Protein AF-A0A6P3Z336-F1 (afdb_monomer_lite)

pLDDT: mean 74.66, std 13.46, range [31.94, 91.56]

Sequence (211 aa):
MNLQLQATMPSSEKHPSRVPMWQGVKVSYTIIAACLFPIAIGGYWAYGHMIPSGGMLQAFFRFQAGNVSSFVIGMTCLFVVVNALSSFQIYAMPMFDHIESKYTSRFKKPLPWWLRAVTRAVFGFSCFFFGIAIPFLGSIAGLVGGIALPVPMAYPCFMWLKIKKPKTYSPMWWLNWFLGLLGMGLSAILIAAGIYVIIDTGIEVSFFKPH

Structure (mmCIF, N/CA/C/O backbone):
data_AF-A0A6P3Z336-F1
#
_entry.id   AF-A0A6P3Z336-F1
#
loop_
_atom_site.group_PDB
_atom_site.id
_atom_site.type_symbol
_atom_site.label_atom_id
_atom_site.label_alt_id
_atom_site.label_comp_id
_atom_site.label_asym_id
_atom_site.label_entity_id
_atom_site.label_seq_id
_atom_site.pdbx_PDB_ins_code
_atom_site.Cartn_x
_atom_site.Cartn_y
_atom_site.Cartn_z
_atom_site.occupancy
_atom_site.B_iso_or_equiv
_atom_site.auth_seq_id
_atom_site.auth_comp_id
_atom_site.auth_asym_id
_atom_site.auth_atom_id
_atom_site.pdbx_PDB_model_num
ATOM 1 N N . MET A 1 1 ? -6.316 -7.826 6.714 1.00 41.97 1 MET A N 1
ATOM 2 C CA . MET A 1 1 ? -5.184 -8.218 7.583 1.00 41.97 1 MET A CA 1
ATOM 3 C C . MET A 1 1 ? -5.367 -7.874 9.074 1.00 41.97 1 MET A C 1
ATOM 5 O O . MET A 1 1 ? -4.653 -8.440 9.883 1.00 41.97 1 MET A O 1
ATOM 9 N N . ASN A 1 2 ? -6.332 -7.032 9.487 1.00 47.06 2 ASN A N 1
ATOM 10 C CA . ASN A 1 2 ? -6.452 -6.620 10.902 1.00 47.06 2 ASN A CA 1
ATOM 11 C C . ASN A 1 2 ? -7.250 -7.560 11.832 1.00 47.06 2 ASN A C 1
ATOM 13 O O . ASN A 1 2 ? -6.928 -7.635 13.011 1.00 47.06 2 ASN A O 1
ATOM 17 N N . LEU A 1 3 ? -8.252 -8.301 11.344 1.00 49.34 3 LEU A N 1
ATOM 18 C CA . LEU A 1 3 ? -9.150 -9.055 12.239 1.00 49.34 3 LEU A CA 1
ATOM 19 C C . LEU A 1 3 ? -8.485 -10.262 12.925 1.00 49.34 3 LEU A C 1
ATOM 21 O O . LEU A 1 3 ? -8.773 -10.534 14.083 1.00 49.34 3 LEU A O 1
ATOM 25 N N . GLN A 1 4 ? -7.565 -10.954 12.248 1.00 38.31 4 GLN A N 1
ATOM 26 C CA . GLN A 1 4 ? -6.883 -12.125 12.821 1.00 38.31 4 GLN A CA 1
ATOM 27 C C . GLN A 1 4 ? -5.740 -11.749 13.775 1.00 38.31 4 GLN A C 1
ATOM 29 O O . GLN A 1 4 ? -5.557 -12.415 14.786 1.00 38.31 4 GLN A O 1
ATOM 34 N N . LEU A 1 5 ? -5.025 -10.649 13.511 1.00 51.47 5 LEU A N 1
ATOM 35 C CA . LEU A 1 5 ? -4.008 -10.096 14.420 1.00 51.47 5 LEU A CA 1
ATOM 36 C C . LEU A 1 5 ? -4.628 -9.461 15.677 1.00 51.47 5 LEU A C 1
ATOM 38 O O . LEU A 1 5 ? -4.026 -9.489 16.746 1.00 51.47 5 LEU A O 1
ATOM 42 N N . GLN A 1 6 ? -5.844 -8.912 15.574 1.00 47.72 6 GLN A N 1
ATOM 43 C CA . GLN A 1 6 ? -6.597 -8.440 16.741 1.00 47.72 6 GLN A CA 1
ATOM 44 C C . GLN A 1 6 ? -7.146 -9.588 17.602 1.00 47.72 6 GLN A C 1
ATOM 46 O O . GLN A 1 6 ? -7.305 -9.396 18.803 1.00 47.72 6 GLN A O 1
ATOM 51 N N . ALA A 1 7 ? -7.396 -10.767 17.021 1.00 48.69 7 ALA A N 1
ATOM 52 C CA . ALA A 1 7 ? -7.926 -11.932 17.734 1.00 48.69 7 ALA A CA 1
ATOM 53 C C . ALA A 1 7 ? -6.875 -12.686 18.574 1.00 48.69 7 ALA A C 1
ATOM 55 O O . ALA A 1 7 ? -7.237 -13.346 19.543 1.00 48.69 7 ALA A O 1
ATOM 56 N N . THR A 1 8 ? -5.587 -12.592 18.229 1.00 49.00 8 THR A N 1
ATOM 57 C CA . THR A 1 8 ? -4.477 -13.220 18.973 1.00 49.00 8 THR A CA 1
ATOM 58 C C . THR A 1 8 ? -3.823 -12.309 20.012 1.00 49.00 8 THR A C 1
ATOM 60 O O . THR A 1 8 ? -3.010 -12.783 20.805 1.00 49.00 8 THR A O 1
ATOM 63 N N . MET A 1 9 ? -4.176 -11.020 20.066 1.00 47.53 9 MET A N 1
ATOM 64 C CA . MET A 1 9 ? -3.781 -10.168 21.190 1.00 47.53 9 MET A CA 1
ATOM 65 C C . MET A 1 9 ? -4.563 -10.586 22.445 1.00 47.53 9 MET A C 1
ATOM 67 O O . MET A 1 9 ? -5.786 -10.717 22.362 1.00 47.53 9 MET A O 1
ATOM 71 N N . PRO A 1 10 ? -3.907 -10.772 23.610 1.00 40.84 10 PRO A N 1
ATOM 72 C CA . PRO A 1 10 ? -4.589 -11.135 24.847 1.00 40.84 10 PRO A CA 1
ATOM 73 C C . PRO A 1 10 ? -5.510 -9.982 25.256 1.00 40.84 10 PRO A C 1
ATOM 75 O O . PRO A 1 10 ? -5.083 -9.002 25.863 1.00 40.84 10 PRO A O 1
ATOM 78 N N . SER A 1 11 ? -6.780 -10.070 24.869 1.00 41.44 11 SER A N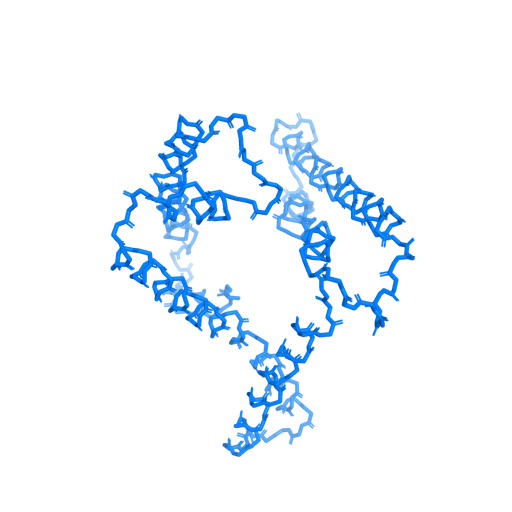 1
ATOM 79 C CA . SER A 1 11 ? -7.800 -9.097 25.236 1.00 41.44 11 SER A CA 1
ATOM 80 C C . SER A 1 11 ? -8.578 -9.654 26.418 1.00 41.44 11 SER A C 1
ATOM 82 O O . SER A 1 11 ? -9.376 -10.572 26.270 1.00 41.44 11 SER A O 1
ATOM 84 N N . SER A 1 12 ? -8.340 -9.095 27.601 1.00 48.66 12 SER A N 1
ATOM 85 C CA . SER A 1 12 ? -9.180 -9.304 28.782 1.00 48.66 12 SER A CA 1
ATOM 86 C C . SER A 1 12 ? -9.956 -8.016 29.052 1.00 48.66 12 SER A C 1
ATOM 88 O O . SER A 1 12 ? -9.391 -6.931 28.916 1.00 48.66 12 SER A O 1
ATOM 90 N N . GLU A 1 13 ? -11.227 -8.110 29.459 1.00 52.75 13 GLU A N 1
ATOM 91 C CA . GLU A 1 13 ? -12.085 -6.949 29.773 1.00 52.75 13 GLU A CA 1
ATOM 92 C C . GLU A 1 13 ? -11.448 -5.966 30.775 1.00 52.75 13 GLU A C 1
ATOM 94 O O . GLU A 1 13 ? -11.759 -4.777 30.763 1.00 52.75 13 GLU A O 1
ATOM 99 N N . LYS A 1 14 ? -10.510 -6.435 31.612 1.00 47.97 14 LYS A N 1
ATOM 100 C CA . LYS A 1 14 ? -9.792 -5.613 32.596 1.00 47.97 14 LYS A CA 1
ATOM 101 C C . LYS A 1 14 ? -8.655 -4.762 32.020 1.00 47.97 14 LYS A C 1
ATOM 103 O O . LYS A 1 14 ? -8.243 -3.816 32.691 1.00 47.97 14 LYS A O 1
ATOM 108 N N . HIS A 1 15 ? -8.091 -5.081 30.852 1.00 57.03 15 HIS A N 1
ATOM 109 C CA . HIS A 1 15 ? -6.921 -4.385 30.290 1.00 57.03 15 HIS A CA 1
ATOM 110 C C . HIS A 1 15 ? -7.211 -3.979 28.839 1.00 57.03 15 HIS A C 1
ATOM 112 O O . HIS A 1 15 ? -7.163 -4.825 27.945 1.00 57.03 15 HIS A O 1
ATOM 118 N N . PRO A 1 16 ? -7.525 -2.698 28.564 1.00 56.38 16 PRO A N 1
ATOM 119 C CA . PRO A 1 16 ? -7.894 -2.282 27.220 1.00 56.38 16 PRO A CA 1
ATOM 120 C C . PRO A 1 16 ? -6.708 -2.463 26.261 1.00 56.38 16 PRO A C 1
ATOM 122 O O . PRO A 1 16 ? -5.656 -1.841 26.419 1.00 56.38 16 PRO A O 1
ATOM 125 N N . SER A 1 17 ? -6.915 -3.244 25.198 1.00 57.28 17 SER A N 1
ATOM 126 C CA . SER A 1 17 ? -5.955 -3.543 24.117 1.00 57.28 17 SER A CA 1
ATOM 127 C C . SER A 1 17 ? -5.458 -2.311 23.341 1.00 57.28 17 SER A C 1
ATOM 129 O O . SER A 1 17 ? -4.564 -2.399 22.499 1.00 57.28 17 SER A O 1
ATOM 131 N N . ARG A 1 18 ? -5.983 -1.123 23.659 1.00 62.16 18 ARG A N 1
ATOM 132 C CA . ARG A 1 18 ? -5.605 0.161 23.064 1.00 62.16 18 ARG A CA 1
ATOM 133 C C . ARG A 1 18 ? -4.139 0.531 23.306 1.00 62.16 18 ARG A C 1
ATOM 135 O O . ARG A 1 18 ? -3.528 1.119 22.421 1.00 62.16 18 ARG A O 1
ATOM 142 N N . VAL A 1 19 ? -3.581 0.216 24.477 1.00 68.12 19 VAL A N 1
ATOM 143 C CA . VAL A 1 19 ? -2.193 0.575 24.833 1.00 68.12 19 VAL A CA 1
ATOM 144 C C . VAL A 1 19 ? -1.158 -0.224 24.024 1.00 68.12 19 VAL A C 1
ATOM 146 O O . VAL A 1 19 ? -0.343 0.418 23.355 1.00 68.12 19 VAL A O 1
ATOM 149 N N . PRO A 1 20 ? -1.197 -1.574 23.989 1.00 69.25 20 PRO A N 1
ATOM 150 C CA . PRO A 1 20 ? -0.257 -2.352 23.178 1.00 69.25 20 PRO A CA 1
ATOM 151 C C . PRO A 1 20 ? -0.441 -2.102 21.676 1.00 69.25 20 PRO A C 1
ATOM 153 O O . PRO A 1 20 ? 0.540 -1.970 20.949 1.00 69.25 20 PRO A O 1
ATOM 156 N N . MET A 1 21 ? -1.682 -1.924 21.209 1.00 73.62 21 MET A N 1
ATOM 157 C CA . MET A 1 21 ? -1.958 -1.607 19.805 1.00 73.62 21 MET A CA 1
ATOM 158 C C . MET A 1 21 ? -1.381 -0.240 19.398 1.00 73.62 21 MET A C 1
ATOM 160 O O . MET A 1 21 ? -0.813 -0.107 18.318 1.00 73.62 21 MET A O 1
ATOM 164 N N . TRP A 1 22 ? -1.450 0.772 20.269 1.00 76.06 22 TRP A N 1
ATOM 165 C CA . TRP A 1 22 ? -0.861 2.092 20.014 1.00 76.06 22 TRP A CA 1
ATOM 166 C C . TRP A 1 22 ? 0.672 2.072 20.005 1.00 76.06 22 TRP A C 1
ATOM 168 O O . TRP A 1 22 ? 1.289 2.754 19.188 1.00 76.06 22 TRP A O 1
ATOM 178 N N . GLN A 1 23 ? 1.294 1.286 20.888 1.00 75.69 23 GLN A N 1
ATOM 179 C CA . GLN A 1 23 ? 2.747 1.102 20.890 1.00 75.69 23 GLN A CA 1
ATOM 180 C C . GLN A 1 23 ? 3.221 0.366 19.636 1.00 75.69 23 GLN A C 1
ATOM 182 O O . GLN A 1 23 ? 4.153 0.838 18.990 1.00 75.69 23 GLN A O 1
ATOM 187 N N . GLY A 1 24 ? 2.537 -0.713 19.242 1.00 79.69 24 GLY A N 1
ATOM 188 C CA . GLY A 1 24 ? 2.838 -1.431 18.003 1.00 79.69 24 GLY A CA 1
ATOM 189 C C . GLY A 1 24 ? 2.755 -0.515 16.782 1.00 79.69 24 GLY A C 1
ATOM 190 O O . GLY A 1 24 ? 3.706 -0.422 16.014 1.00 79.69 24 GLY A O 1
ATOM 191 N N . VAL A 1 25 ? 1.668 0.256 16.668 1.00 81.25 25 VAL A N 1
ATOM 192 C CA . VAL A 1 25 ? 1.480 1.232 15.585 1.00 81.25 25 VAL A CA 1
ATOM 193 C C . VAL A 1 25 ? 2.611 2.263 15.553 1.00 81.25 25 VAL A C 1
ATOM 195 O O . VAL A 1 25 ? 3.188 2.499 14.494 1.00 81.25 25 VAL A O 1
ATOM 198 N N . LYS A 1 26 ? 2.972 2.852 16.700 1.00 81.19 26 LYS A N 1
ATOM 199 C CA . LYS A 1 26 ? 4.078 3.818 16.780 1.00 81.19 26 LYS A CA 1
ATOM 200 C C . LYS A 1 26 ? 5.398 3.222 16.309 1.00 81.19 26 LYS A C 1
ATOM 202 O O . LYS A 1 26 ? 6.066 3.836 15.489 1.00 81.19 26 LYS A O 1
ATOM 207 N N . VAL A 1 27 ? 5.758 2.038 16.803 1.00 86.19 27 VAL A N 1
ATOM 208 C CA . VAL A 1 27 ? 7.014 1.371 16.436 1.00 86.19 27 VAL A CA 1
ATOM 209 C C . VAL A 1 27 ? 7.047 1.073 14.939 1.00 86.19 27 VAL A C 1
ATOM 211 O O . VAL A 1 27 ? 8.029 1.405 14.281 1.00 86.19 27 VAL A O 1
ATOM 214 N N . SER A 1 28 ? 5.962 0.534 14.377 1.00 84.31 28 SER A N 1
ATOM 215 C CA . SER A 1 28 ? 5.871 0.271 12.939 1.00 84.31 28 SER A CA 1
ATOM 216 C C . SER A 1 28 ? 6.044 1.544 12.109 1.00 84.31 28 SER A C 1
ATOM 218 O O . SER A 1 28 ? 6.850 1.550 11.183 1.00 84.31 28 SER A O 1
ATOM 220 N N . TYR A 1 29 ? 5.353 2.636 12.452 1.00 85.44 29 TYR A N 1
ATOM 221 C CA . TYR A 1 29 ? 5.496 3.901 11.723 1.00 85.44 29 TYR A CA 1
ATOM 222 C C . TYR A 1 29 ? 6.892 4.515 11.864 1.00 85.44 29 TYR A C 1
ATOM 224 O O . TYR A 1 29 ? 7.412 5.044 10.883 1.00 85.44 29 TYR A O 1
ATOM 232 N N . THR A 1 30 ? 7.530 4.409 13.033 1.00 87.75 30 THR A N 1
ATOM 233 C CA . THR A 1 30 ? 8.911 4.872 13.226 1.00 87.75 30 THR A CA 1
ATOM 234 C C . THR A 1 30 ? 9.891 4.086 12.360 1.00 87.75 30 THR A C 1
ATOM 236 O O . THR A 1 30 ? 10.749 4.693 11.729 1.00 87.75 30 THR A O 1
ATOM 239 N N . ILE A 1 31 ? 9.755 2.757 12.279 1.00 90.31 31 ILE A N 1
ATOM 240 C CA . ILE A 1 31 ? 10.608 1.918 11.421 1.00 90.31 31 ILE A CA 1
ATOM 241 C C . ILE A 1 31 ? 10.387 2.267 9.947 1.00 90.31 31 ILE A C 1
ATOM 243 O O . ILE A 1 31 ? 11.351 2.471 9.215 1.00 90.31 31 ILE A O 1
ATOM 247 N N . ILE A 1 32 ? 9.128 2.401 9.517 1.00 87.75 32 ILE A N 1
ATOM 248 C CA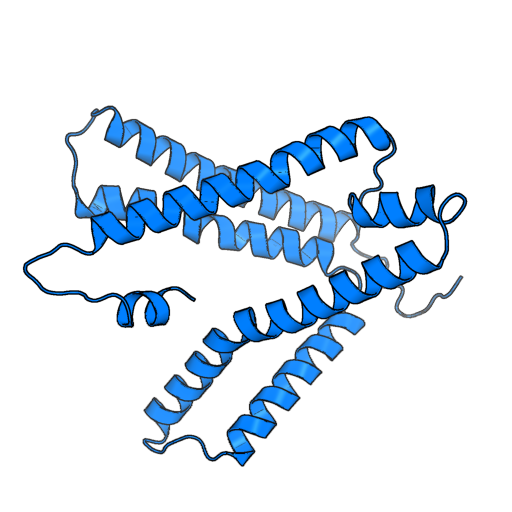 . ILE A 1 32 ? 8.794 2.795 8.141 1.00 87.75 32 ILE A CA 1
ATOM 249 C C . ILE A 1 32 ? 9.436 4.143 7.802 1.00 87.75 32 ILE A C 1
ATOM 251 O O . ILE A 1 32 ? 10.078 4.266 6.764 1.00 87.75 32 ILE A O 1
ATOM 255 N N . ALA A 1 33 ? 9.319 5.136 8.685 1.00 86.75 33 ALA A N 1
ATOM 256 C CA . ALA A 1 33 ? 9.963 6.431 8.508 1.00 86.75 33 ALA A CA 1
ATOM 257 C C . ALA A 1 33 ? 11.495 6.292 8.438 1.00 86.75 33 ALA A C 1
ATOM 259 O O . ALA A 1 33 ? 12.114 6.784 7.497 1.00 86.75 33 ALA A O 1
ATOM 260 N N . ALA A 1 34 ? 12.103 5.568 9.378 1.00 90.75 34 ALA A N 1
ATOM 261 C CA . ALA A 1 34 ? 13.547 5.358 9.426 1.00 90.75 34 ALA A CA 1
ATOM 262 C C . ALA A 1 34 ? 14.100 4.648 8.179 1.00 90.75 34 ALA A C 1
ATOM 264 O O . ALA A 1 34 ? 15.251 4.873 7.827 1.00 90.75 34 ALA A O 1
ATOM 265 N N . CYS A 1 35 ? 13.303 3.830 7.490 1.00 87.44 35 CYS A N 1
ATOM 266 C CA . CYS A 1 35 ? 13.698 3.217 6.223 1.00 87.44 35 CYS A CA 1
ATOM 267 C C . CYS A 1 35 ? 13.419 4.127 5.018 1.00 87.44 35 CYS A C 1
ATOM 269 O O . CYS A 1 35 ? 14.281 4.287 4.157 1.00 87.44 35 CYS A O 1
ATOM 271 N N . LEU A 1 36 ? 12.231 4.732 4.936 1.00 86.12 36 LEU A N 1
ATOM 272 C CA . LEU A 1 36 ? 11.812 5.497 3.758 1.00 86.12 36 LEU A CA 1
ATOM 273 C C . LEU A 1 36 ? 12.522 6.848 3.637 1.00 86.12 36 LEU A C 1
ATOM 275 O O . LEU A 1 36 ? 12.876 7.235 2.526 1.00 86.12 36 LEU A O 1
ATOM 279 N N . PHE A 1 37 ? 12.755 7.561 4.744 1.00 86.69 37 PHE A N 1
ATOM 280 C CA . PHE A 1 37 ? 13.387 8.884 4.696 1.00 86.69 37 PHE A CA 1
ATOM 281 C C . PHE A 1 37 ? 14.826 8.834 4.155 1.00 86.69 37 PHE A C 1
ATOM 283 O O . PHE A 1 37 ? 15.117 9.591 3.228 1.00 86.69 37 PHE A O 1
ATOM 290 N N . PRO A 1 38 ? 15.720 7.942 4.628 1.00 86.81 38 PRO A N 1
ATOM 291 C CA . PRO A 1 38 ? 17.066 7.832 4.067 1.00 86.81 38 PRO A CA 1
ATOM 292 C C . PRO A 1 38 ? 17.070 7.404 2.600 1.00 86.81 38 PRO A C 1
ATOM 294 O O . PRO A 1 38 ? 17.858 7.934 1.822 1.00 86.81 38 PRO A O 1
ATOM 297 N N . ILE A 1 39 ? 16.171 6.496 2.201 1.00 84.88 39 ILE A N 1
ATOM 298 C CA . ILE A 1 39 ? 16.040 6.067 0.800 1.00 84.88 39 ILE A CA 1
ATOM 299 C C . ILE A 1 39 ? 15.597 7.239 -0.080 1.00 84.88 39 ILE A C 1
ATOM 301 O O . ILE A 1 39 ? 16.155 7.438 -1.155 1.00 84.88 39 ILE A O 1
ATOM 305 N N . ALA A 1 40 ? 14.632 8.043 0.371 1.00 83.19 40 ALA A N 1
ATOM 306 C CA . ALA A 1 40 ? 14.167 9.211 -0.371 1.00 83.19 40 ALA A CA 1
ATOM 307 C C . ALA A 1 40 ? 15.267 10.273 -0.515 1.00 83.19 40 ALA A C 1
ATOM 309 O O . ALA A 1 40 ? 15.490 10.774 -1.615 1.00 83.19 40 ALA A O 1
ATOM 310 N N . ILE A 1 41 ? 15.983 10.579 0.572 1.00 84.31 41 ILE A N 1
ATOM 311 C CA . ILE A 1 41 ? 17.077 11.561 0.571 1.00 84.31 41 ILE A CA 1
ATOM 312 C C . ILE A 1 41 ? 18.230 11.077 -0.318 1.00 84.31 41 ILE A C 1
ATOM 314 O O . ILE A 1 41 ? 18.687 11.818 -1.185 1.00 84.31 41 ILE A O 1
ATOM 318 N N . GLY A 1 42 ? 18.670 9.826 -0.148 1.00 82.00 42 GLY A N 1
ATOM 319 C CA . GLY A 1 42 ? 19.753 9.238 -0.938 1.00 82.00 42 GLY A CA 1
ATOM 320 C C . GLY A 1 42 ? 19.389 9.072 -2.413 1.00 82.00 42 GLY A C 1
ATOM 321 O O . GLY A 1 42 ? 20.194 9.386 -3.284 1.00 82.00 42 GLY A O 1
ATOM 322 N N . GLY A 1 43 ? 18.158 8.653 -2.709 1.00 76.38 43 GLY A N 1
ATOM 323 C CA . GLY A 1 43 ? 17.658 8.526 -4.075 1.00 76.38 43 GLY A CA 1
ATOM 324 C C . GLY A 1 43 ? 17.526 9.871 -4.785 1.00 76.38 43 GLY A C 1
ATOM 325 O O . GLY A 1 43 ? 17.903 9.983 -5.949 1.00 76.38 43 GLY A O 1
ATOM 326 N N . TYR A 1 44 ? 17.057 10.908 -4.087 1.00 77.88 44 TYR A N 1
ATOM 327 C CA . TYR A 1 44 ? 17.010 12.262 -4.639 1.00 77.88 44 TYR A CA 1
ATOM 328 C C . TYR A 1 44 ? 18.415 12.840 -4.855 1.00 77.88 44 TYR A C 1
ATOM 330 O O . TYR A 1 44 ? 18.658 13.474 -5.877 1.00 77.88 44 TYR A O 1
ATOM 338 N N . TRP A 1 45 ? 19.361 12.581 -3.947 1.00 80.19 45 TRP A N 1
ATOM 339 C CA . TRP A 1 45 ? 20.754 13.009 -4.112 1.00 80.19 45 TRP A CA 1
ATOM 340 C C . TRP A 1 45 ? 21.458 12.294 -5.277 1.00 80.19 45 TRP A C 1
ATOM 342 O O . TRP A 1 45 ? 22.200 12.927 -6.021 1.00 80.19 45 TRP A O 1
ATOM 352 N N . ALA A 1 46 ? 21.196 10.996 -5.468 1.00 72.06 46 ALA A N 1
ATOM 353 C CA . ALA A 1 46 ? 21.826 10.189 -6.512 1.00 72.06 46 ALA A CA 1
ATOM 354 C C . ALA A 1 46 ? 21.229 10.405 -7.915 1.00 72.06 46 ALA A C 1
ATOM 356 O O . ALA A 1 46 ? 21.968 10.389 -8.897 1.00 72.06 46 ALA A O 1
ATOM 357 N N . TYR A 1 47 ? 19.908 10.593 -8.027 1.00 67.06 47 TYR A N 1
ATOM 358 C CA . TYR A 1 47 ? 19.215 10.669 -9.323 1.00 67.06 47 TYR A CA 1
ATOM 359 C C . TYR A 1 47 ? 18.690 12.066 -9.676 1.00 67.06 47 TYR A C 1
ATOM 361 O O . TYR A 1 47 ? 18.448 12.340 -10.852 1.00 67.06 47 TYR A O 1
ATOM 369 N N . GLY A 1 48 ? 18.553 12.971 -8.703 1.00 67.25 48 GLY A N 1
ATOM 370 C CA . GLY A 1 48 ? 18.156 14.364 -8.922 1.00 67.25 48 GLY A CA 1
ATOM 371 C C . GLY A 1 48 ? 16.921 14.516 -9.819 1.00 67.25 48 GLY A C 1
ATOM 372 O O . GLY A 1 48 ? 15.889 13.885 -9.604 1.00 67.25 48 GLY A O 1
ATOM 373 N N . HIS A 1 49 ? 17.041 15.348 -10.856 1.00 63.44 49 HIS A N 1
ATOM 374 C CA . HIS A 1 49 ? 16.002 15.592 -11.868 1.00 63.44 49 HIS A CA 1
ATOM 375 C C . HIS A 1 49 ? 15.775 14.397 -12.823 1.00 63.44 49 HIS A C 1
ATOM 377 O O . HIS A 1 49 ? 14.736 14.314 -13.472 1.00 63.44 49 HIS A O 1
ATOM 383 N N . MET A 1 50 ? 16.692 13.431 -12.895 1.00 60.62 50 MET A N 1
ATOM 384 C CA . MET A 1 50 ? 16.696 12.380 -13.920 1.00 60.62 50 MET A CA 1
ATOM 385 C C . MET A 1 50 ? 15.833 11.154 -13.570 1.00 60.62 50 MET A C 1
ATOM 387 O O . MET A 1 50 ? 16.084 10.063 -14.075 1.00 60.62 50 MET A O 1
ATOM 391 N N . ILE A 1 51 ? 14.825 11.286 -12.701 1.00 61.56 51 ILE A N 1
ATOM 392 C CA . ILE A 1 51 ? 13.973 10.159 -12.290 1.00 61.56 51 ILE A CA 1
ATOM 393 C C . ILE A 1 51 ? 12.900 9.903 -13.369 1.00 61.56 51 ILE A C 1
ATOM 395 O O . ILE A 1 51 ? 11.988 10.719 -13.515 1.00 61.56 51 ILE A O 1
ATOM 399 N N . PRO A 1 52 ? 12.952 8.782 -14.121 1.00 60.03 52 PRO A N 1
ATOM 400 C CA . PRO A 1 52 ? 11.885 8.406 -15.042 1.00 60.03 52 PRO A CA 1
ATOM 401 C C . PRO A 1 52 ? 10.569 8.124 -14.302 1.00 60.03 52 PRO A C 1
ATOM 403 O O . PRO A 1 52 ? 10.556 7.667 -13.157 1.00 60.03 52 PRO A O 1
ATOM 406 N N . SER A 1 53 ? 9.445 8.311 -14.998 1.00 58.00 53 SER A N 1
ATOM 407 C CA . SER A 1 53 ? 8.070 8.120 -14.498 1.00 58.00 53 SER A CA 1
ATOM 408 C C . SER A 1 53 ? 7.758 6.714 -13.953 1.00 58.00 53 SER A C 1
ATOM 410 O O . SER A 1 53 ? 6.744 6.526 -13.287 1.00 58.00 53 SER A O 1
ATOM 412 N N . GLY A 1 54 ? 8.636 5.731 -14.181 1.00 59.03 54 GLY A N 1
ATOM 413 C CA . GLY A 1 54 ? 8.551 4.369 -13.637 1.00 59.03 54 GLY A CA 1
ATOM 414 C C . GLY A 1 54 ? 9.112 4.186 -12.217 1.00 59.03 54 GLY A C 1
ATOM 415 O O . GLY A 1 54 ? 9.130 3.064 -11.714 1.00 59.03 54 GLY A O 1
ATOM 416 N N . GLY A 1 55 ? 9.585 5.255 -11.569 1.00 66.75 55 GLY A N 1
ATOM 417 C CA . GLY A 1 55 ? 10.053 5.242 -10.181 1.00 66.75 55 GLY A CA 1
ATOM 418 C C . GLY A 1 55 ? 11.551 4.968 -10.001 1.00 66.75 55 GLY A C 1
ATOM 419 O O . GLY A 1 55 ? 12.310 4.763 -10.949 1.00 66.75 55 GLY A O 1
ATOM 420 N N . MET A 1 56 ? 11.986 4.965 -8.737 1.00 64.88 56 MET A N 1
ATOM 421 C CA . MET A 1 56 ? 13.406 4.930 -8.352 1.00 64.88 56 MET A CA 1
ATOM 422 C C . MET A 1 56 ? 14.120 3.623 -8.739 1.00 64.88 56 MET A C 1
ATOM 424 O O . MET A 1 56 ? 15.300 3.648 -9.073 1.00 64.88 56 MET A O 1
ATOM 428 N N . LEU A 1 57 ? 13.410 2.488 -8.764 1.00 63.56 57 LEU A N 1
ATOM 429 C CA . LEU A 1 57 ? 13.980 1.202 -9.193 1.00 63.56 57 LEU A CA 1
ATOM 430 C C . LEU A 1 57 ? 14.292 1.179 -10.696 1.00 63.56 57 LEU A C 1
ATOM 432 O O . LEU A 1 57 ? 15.361 0.727 -11.088 1.00 63.56 57 LEU A O 1
ATOM 436 N N . GLN A 1 58 ? 13.399 1.710 -11.537 1.00 61.56 58 GLN A N 1
ATOM 437 C CA . GLN A 1 58 ? 13.638 1.842 -12.982 1.00 61.56 58 GLN A CA 1
ATOM 438 C C . GLN A 1 58 ? 14.805 2.799 -13.268 1.00 61.56 58 GLN A C 1
ATOM 440 O O . GLN A 1 58 ? 15.619 2.531 -14.151 1.00 61.56 58 GLN A O 1
ATOM 445 N N . ALA A 1 59 ? 14.927 3.877 -12.483 1.00 62.06 59 ALA A N 1
ATOM 446 C CA . ALA A 1 59 ? 16.082 4.772 -12.529 1.00 62.06 59 ALA A CA 1
ATOM 447 C C . ALA A 1 59 ? 17.380 4.017 -12.195 1.00 62.06 59 ALA A C 1
ATOM 449 O O . ALA A 1 59 ? 18.341 4.066 -12.960 1.00 62.06 59 ALA A O 1
ATOM 450 N N . PHE A 1 60 ? 17.379 3.244 -11.104 1.00 68.12 60 PHE A N 1
ATOM 451 C CA . PHE A 1 60 ? 18.526 2.438 -10.696 1.00 68.12 60 PHE A CA 1
ATOM 452 C C . PHE A 1 60 ? 18.946 1.442 -11.781 1.00 68.12 60 PHE A C 1
ATOM 454 O O . PHE A 1 60 ? 20.110 1.422 -12.166 1.00 68.12 60 PHE A O 1
ATOM 461 N N . PHE A 1 61 ? 18.012 0.679 -12.357 1.00 64.69 61 PHE A N 1
ATOM 462 C CA . PHE A 1 61 ? 18.342 -0.246 -13.445 1.00 64.69 61 PHE A CA 1
ATOM 463 C C . PHE A 1 61 ? 18.894 0.472 -14.684 1.00 64.69 61 PHE A C 1
ATOM 465 O O . PHE A 1 61 ? 19.853 -0.014 -15.272 1.00 64.69 61 PHE A O 1
ATOM 472 N N . ARG A 1 62 ? 18.352 1.633 -15.077 1.00 61.50 62 ARG A N 1
ATOM 473 C CA . ARG A 1 62 ? 18.829 2.359 -16.268 1.00 61.50 62 ARG A CA 1
ATOM 474 C C . ARG A 1 62 ? 20.199 3.010 -16.095 1.00 61.50 62 ARG A C 1
ATOM 476 O O . ARG A 1 62 ? 21.018 2.928 -17.002 1.00 61.50 62 ARG A O 1
ATOM 483 N N . PHE A 1 63 ? 20.449 3.654 -14.961 1.00 62.91 63 PHE A N 1
ATOM 484 C CA . PHE A 1 63 ? 21.699 4.384 -14.724 1.00 62.91 63 PHE A CA 1
ATOM 485 C C . PHE A 1 63 ? 22.819 3.487 -14.194 1.00 62.91 63 PHE A C 1
ATOM 487 O O . PHE A 1 63 ? 23.991 3.728 -14.474 1.00 62.91 63 PHE A O 1
ATOM 494 N N . GLN A 1 64 ? 22.475 2.442 -13.440 1.00 63.28 64 GLN A N 1
ATOM 495 C CA . GLN A 1 64 ? 23.453 1.589 -12.774 1.00 63.28 64 GLN A CA 1
ATOM 496 C C . GLN A 1 64 ? 23.825 0.335 -13.584 1.00 63.28 64 GLN A C 1
ATOM 498 O O . GLN A 1 64 ? 24.846 -0.283 -13.281 1.00 63.28 64 GLN A O 1
ATOM 503 N N . ALA A 1 65 ? 23.079 -0.002 -14.649 1.00 58.44 65 ALA A N 1
ATOM 504 C CA . ALA A 1 65 ? 23.404 -1.116 -15.552 1.00 58.44 65 ALA A CA 1
ATOM 505 C C . ALA A 1 65 ? 24.782 -0.994 -16.227 1.00 58.44 65 ALA A C 1
ATOM 507 O O . ALA A 1 65 ? 25.366 -2.014 -16.577 1.00 58.44 65 ALA A O 1
ATOM 508 N N . GLY A 1 66 ? 25.312 0.224 -16.396 1.00 59.81 66 GLY A N 1
ATOM 509 C CA . GLY A 1 66 ? 26.633 0.444 -16.996 1.00 59.81 66 GLY A CA 1
ATOM 510 C C . GLY A 1 66 ? 27.815 0.392 -16.019 1.00 59.81 66 GLY A C 1
ATOM 511 O O . GLY A 1 66 ? 28.933 0.135 -16.448 1.00 59.81 66 GLY A O 1
ATOM 512 N N . ASN A 1 67 ? 27.590 0.619 -14.717 1.00 61.91 67 ASN A N 1
ATOM 513 C CA . ASN A 1 67 ? 28.665 0.925 -13.757 1.00 61.91 67 ASN A CA 1
ATOM 514 C C . ASN A 1 67 ? 28.778 -0.060 -12.576 1.00 61.91 67 ASN A C 1
ATOM 516 O O . ASN A 1 67 ? 29.719 0.043 -11.794 1.00 61.91 67 ASN A O 1
ATOM 520 N N . VAL A 1 68 ? 27.831 -0.991 -12.393 1.00 65.25 68 VAL A N 1
ATOM 521 C CA . VAL A 1 68 ? 27.814 -1.926 -11.249 1.00 65.25 68 VAL A CA 1
ATOM 522 C C . VAL A 1 68 ? 27.876 -3.376 -11.705 1.00 65.25 68 VAL A C 1
ATOM 524 O O . VAL A 1 68 ? 27.288 -3.753 -12.712 1.00 65.25 68 VAL A O 1
ATOM 527 N N . SER A 1 69 ? 28.588 -4.198 -10.927 1.00 74.75 69 SER A N 1
ATOM 528 C CA . SER A 1 69 ? 28.732 -5.637 -11.160 1.00 74.75 69 SER A CA 1
ATOM 529 C C . SER A 1 69 ? 27.374 -6.324 -11.323 1.00 74.75 69 SER A C 1
ATOM 531 O O . SER A 1 69 ? 26.483 -6.171 -10.480 1.00 74.75 69 SER A O 1
ATOM 533 N N . SER A 1 70 ? 27.251 -7.152 -12.365 1.00 76.75 70 SER A N 1
ATOM 534 C CA . SER A 1 70 ? 26.057 -7.948 -12.683 1.00 76.75 70 SER A CA 1
ATOM 535 C C . SER A 1 70 ? 25.538 -8.764 -11.493 1.00 76.75 70 SER A C 1
ATOM 537 O O . SER A 1 70 ? 24.341 -9.028 -11.398 1.00 76.75 70 SER A O 1
ATOM 539 N N . PHE A 1 71 ? 26.414 -9.112 -10.545 1.00 81.25 71 PHE A N 1
ATOM 540 C CA . PHE A 1 71 ? 26.047 -9.810 -9.314 1.00 81.25 71 PHE A CA 1
ATOM 541 C C . PHE A 1 71 ? 25.109 -8.991 -8.411 1.00 81.25 71 PHE A C 1
ATOM 543 O O . PHE A 1 71 ? 24.131 -9.522 -7.890 1.00 81.25 71 PHE A O 1
ATOM 550 N N . VAL A 1 72 ? 25.360 -7.688 -8.251 1.00 81.94 72 VAL A N 1
ATOM 551 C CA . VAL A 1 72 ? 24.554 -6.805 -7.384 1.00 81.94 72 VAL A CA 1
ATOM 552 C C . VAL A 1 72 ? 23.170 -6.569 -7.988 1.00 81.94 72 VAL A C 1
ATOM 554 O O . VAL A 1 72 ? 22.163 -6.577 -7.276 1.00 81.94 72 VAL A O 1
ATOM 557 N N . ILE A 1 73 ? 23.107 -6.421 -9.313 1.00 81.00 73 ILE A N 1
ATOM 558 C CA . ILE A 1 73 ? 21.849 -6.302 -10.058 1.00 81.00 73 ILE A CA 1
ATOM 559 C C . ILE A 1 73 ? 21.036 -7.599 -9.921 1.00 81.00 73 ILE A C 1
ATOM 561 O O . ILE A 1 73 ? 19.848 -7.551 -9.596 1.00 81.00 73 ILE A O 1
ATOM 565 N N . GLY A 1 74 ? 21.687 -8.759 -10.081 1.00 84.62 74 GLY A N 1
ATOM 566 C CA . GLY A 1 74 ? 21.067 -10.073 -9.896 1.00 84.62 74 GLY A CA 1
ATOM 567 C C . GLY A 1 74 ? 20.511 -10.277 -8.484 1.00 84.62 74 GLY A C 1
ATOM 568 O O . GLY A 1 74 ? 19.346 -10.639 -8.329 1.00 84.62 74 GLY A O 1
ATOM 569 N N . MET A 1 75 ? 21.299 -9.962 -7.451 1.00 86.94 75 MET A N 1
ATOM 570 C CA . MET A 1 75 ? 20.871 -10.026 -6.046 1.00 86.94 75 MET A CA 1
ATOM 571 C C . MET A 1 75 ? 19.668 -9.119 -5.766 1.00 86.94 75 MET A C 1
ATOM 573 O O . MET A 1 75 ? 18.710 -9.543 -5.123 1.00 86.94 75 MET A O 1
ATOM 577 N N . THR A 1 76 ? 19.681 -7.891 -6.287 1.00 86.25 76 THR A N 1
ATOM 578 C CA . THR A 1 76 ? 18.567 -6.945 -6.123 1.00 86.25 76 THR A CA 1
ATOM 579 C C . THR A 1 76 ? 17.289 -7.482 -6.765 1.00 86.25 76 THR A C 1
ATOM 581 O O . THR A 1 76 ? 16.230 -7.458 -6.141 1.00 86.25 76 THR A O 1
ATOM 584 N N . CYS A 1 77 ? 17.383 -8.035 -7.978 1.00 85.75 77 CYS A N 1
ATOM 585 C CA . CYS A 1 77 ? 16.249 -8.661 -8.653 1.00 85.75 77 CYS A CA 1
ATOM 586 C C . CYS A 1 77 ? 15.690 -9.844 -7.846 1.00 85.75 77 CYS A C 1
ATOM 588 O O . CYS A 1 77 ? 14.484 -9.910 -7.611 1.00 85.75 77 CYS A O 1
ATOM 590 N N . LEU A 1 78 ? 16.557 -10.729 -7.338 1.00 89.62 78 LEU A N 1
ATOM 591 C CA . LEU A 1 78 ? 16.140 -11.850 -6.489 1.00 89.62 78 LEU A CA 1
ATOM 592 C C . LEU A 1 78 ? 15.415 -11.374 -5.225 1.00 89.62 78 LEU A C 1
ATOM 594 O O . LEU A 1 78 ? 14.349 -11.898 -4.904 1.00 89.62 78 LEU A O 1
ATOM 598 N N . PHE A 1 79 ? 15.932 -10.350 -4.540 1.00 89.00 79 PHE A N 1
ATOM 599 C CA . PHE A 1 79 ? 15.262 -9.772 -3.373 1.00 89.00 79 PHE A CA 1
ATOM 600 C C . PHE A 1 79 ? 13.889 -9.189 -3.713 1.00 89.00 79 PHE A C 1
ATOM 602 O O . PHE A 1 79 ? 12.935 -9.416 -2.967 1.00 89.00 79 PHE A O 1
ATOM 609 N N . VAL A 1 80 ? 13.762 -8.479 -4.837 1.00 88.25 80 VAL A N 1
ATOM 610 C CA . VAL A 1 80 ? 12.477 -7.930 -5.297 1.00 88.25 80 VAL A CA 1
ATOM 611 C C . VAL A 1 80 ? 11.486 -9.052 -5.605 1.00 88.25 80 VAL A C 1
ATOM 613 O O . VAL A 1 80 ? 10.338 -8.978 -5.173 1.00 88.25 80 VAL A O 1
ATOM 616 N N . VAL A 1 81 ? 11.918 -10.121 -6.280 1.00 89.44 81 VAL A N 1
ATOM 617 C CA . VAL A 1 81 ? 11.065 -11.280 -6.588 1.00 89.44 81 VAL A CA 1
ATOM 618 C C . VAL A 1 81 ? 10.606 -11.982 -5.310 1.00 89.44 81 VAL A C 1
ATOM 620 O O . VAL A 1 81 ? 9.417 -12.252 -5.151 1.00 89.44 81 VAL A O 1
ATOM 623 N N . VAL A 1 82 ? 11.510 -12.231 -4.360 1.00 91.56 82 VAL A N 1
ATOM 624 C CA . VAL A 1 82 ? 11.165 -12.854 -3.071 1.00 91.56 82 VAL A CA 1
ATOM 625 C C . VAL A 1 82 ? 10.207 -11.967 -2.266 1.00 91.56 82 VAL A C 1
ATOM 627 O O . VAL A 1 82 ? 9.223 -12.461 -1.705 1.00 91.56 82 VAL A O 1
ATOM 630 N N . ASN A 1 83 ? 10.439 -10.651 -2.238 1.00 89.62 83 ASN A N 1
ATOM 631 C CA . ASN A 1 83 ? 9.542 -9.693 -1.591 1.00 89.62 83 ASN A CA 1
ATOM 632 C C . ASN A 1 83 ? 8.150 -9.683 -2.248 1.00 89.62 83 ASN A C 1
ATOM 634 O O . ASN A 1 83 ? 7.138 -9.724 -1.548 1.00 89.62 83 ASN A O 1
ATOM 638 N N . ALA A 1 84 ? 8.083 -9.697 -3.579 1.00 86.81 84 ALA A N 1
ATOM 639 C CA . ALA A 1 84 ? 6.824 -9.735 -4.312 1.00 86.81 84 ALA A CA 1
ATOM 640 C C . ALA A 1 84 ? 6.047 -11.038 -4.048 1.00 86.81 84 ALA A C 1
ATOM 642 O O . ALA A 1 84 ? 4.849 -10.993 -3.765 1.00 86.81 84 ALA A O 1
ATOM 643 N N . LEU A 1 85 ? 6.726 -12.191 -4.069 1.00 87.62 85 LEU A N 1
ATOM 644 C CA . LEU A 1 85 ? 6.121 -13.502 -3.804 1.00 87.62 85 LEU A CA 1
ATOM 645 C C . LEU A 1 85 ? 5.569 -13.609 -2.377 1.00 87.62 85 LEU A C 1
ATOM 647 O O . LEU A 1 85 ? 4.447 -14.076 -2.177 1.00 87.62 85 LEU A O 1
ATOM 651 N N . SER A 1 86 ? 6.334 -13.153 -1.385 1.00 87.88 86 SER A N 1
ATOM 652 C CA . SER A 1 86 ? 5.903 -13.146 0.020 1.00 87.88 86 SER A CA 1
ATOM 653 C C . SER A 1 86 ? 4.755 -12.161 0.266 1.00 87.88 86 SER A C 1
ATOM 655 O O . SER A 1 86 ? 3.757 -12.517 0.895 1.00 87.88 86 SER A O 1
ATOM 657 N N . SER A 1 87 ? 4.833 -10.955 -0.299 1.00 86.69 87 SER A N 1
ATOM 658 C CA . SER A 1 87 ? 3.767 -9.953 -0.205 1.00 86.69 87 SER A CA 1
ATOM 659 C C . SER A 1 87 ? 2.464 -10.444 -0.835 1.00 86.69 87 SER A C 1
ATOM 661 O O . SER A 1 87 ? 1.394 -10.268 -0.252 1.00 86.69 87 SER A O 1
ATOM 663 N N . PHE A 1 88 ? 2.534 -11.117 -1.989 1.00 85.94 88 PHE A N 1
ATOM 664 C CA . PHE A 1 88 ? 1.354 -11.683 -2.645 1.00 85.94 88 PHE A CA 1
ATOM 665 C C . PHE A 1 88 ? 0.613 -12.671 -1.736 1.00 85.94 88 PHE A C 1
ATOM 667 O O . PHE A 1 88 ? -0.608 -12.597 -1.620 1.00 85.94 88 PHE A O 1
ATOM 674 N N . GLN A 1 89 ? 1.332 -13.552 -1.034 1.00 82.75 89 GLN A N 1
ATOM 675 C CA . GLN A 1 89 ? 0.722 -14.513 -0.107 1.00 82.75 89 GLN A CA 1
ATOM 676 C C . GLN A 1 89 ? -0.011 -13.813 1.043 1.00 82.75 89 GLN A C 1
ATOM 678 O O . GLN A 1 89 ? -1.149 -14.163 1.364 1.00 82.75 89 GLN A O 1
ATOM 683 N N . ILE A 1 90 ? 0.625 -12.794 1.624 1.00 86.00 90 ILE A N 1
ATOM 684 C CA . ILE A 1 90 ? 0.071 -12.007 2.726 1.00 86.00 90 ILE A CA 1
ATOM 685 C C . ILE A 1 90 ? -1.211 -11.281 2.291 1.00 86.00 90 ILE A C 1
ATOM 687 O O . ILE A 1 90 ? -2.213 -11.303 3.011 1.00 86.00 90 ILE A O 1
ATOM 691 N N . TYR A 1 91 ? -1.212 -10.667 1.106 1.00 83.62 91 TYR A N 1
ATOM 692 C CA . TYR A 1 91 ? -2.380 -9.952 0.585 1.00 83.62 91 TYR A CA 1
ATOM 693 C C . TYR A 1 91 ? -3.485 -10.877 0.066 1.00 83.62 91 TYR A C 1
ATOM 695 O O . TYR A 1 91 ? -4.659 -10.508 0.126 1.00 83.62 91 TYR A O 1
ATOM 703 N N . ALA A 1 92 ? -3.148 -12.081 -0.402 1.00 84.38 92 ALA A N 1
ATOM 704 C CA . ALA A 1 92 ? -4.123 -13.055 -0.882 1.00 84.38 92 ALA A CA 1
ATOM 705 C C . ALA A 1 92 ? -4.866 -13.771 0.260 1.00 84.38 92 ALA A C 1
ATOM 707 O O . ALA A 1 92 ? -6.023 -14.157 0.093 1.00 84.38 92 ALA A O 1
ATOM 708 N N . MET A 1 93 ? -4.247 -13.914 1.438 1.00 84.44 93 MET A N 1
ATOM 709 C CA . MET A 1 93 ? -4.830 -14.630 2.582 1.00 84.44 93 MET A CA 1
ATOM 710 C C . MET A 1 93 ? -6.229 -14.117 2.993 1.00 84.44 93 MET A C 1
ATOM 712 O O . MET A 1 93 ? -7.152 -14.930 3.036 1.00 84.44 93 MET A O 1
ATOM 716 N N . PRO A 1 94 ? -6.472 -12.800 3.178 1.00 83.81 94 PRO A N 1
ATOM 717 C CA . PRO A 1 94 ? -7.814 -12.288 3.467 1.00 83.81 94 PRO A CA 1
ATOM 718 C C . PRO A 1 94 ? -8.845 -12.594 2.376 1.00 83.81 94 PRO A C 1
ATOM 720 O O . PRO A 1 94 ? -10.029 -12.752 2.673 1.00 83.81 94 PRO A O 1
ATOM 723 N N . MET A 1 95 ? -8.414 -12.654 1.113 1.00 83.56 95 MET A N 1
ATOM 724 C CA . MET A 1 95 ? -9.306 -12.950 -0.002 1.00 83.56 95 MET A CA 1
ATOM 725 C C . MET A 1 95 ? -9.718 -14.423 0.010 1.00 83.56 95 MET A C 1
ATOM 727 O O . MET A 1 95 ? -10.900 -14.734 -0.146 1.00 83.56 95 MET A O 1
ATOM 731 N N . PHE A 1 96 ? -8.768 -15.325 0.267 1.00 84.12 96 PHE A N 1
ATOM 732 C CA . PHE A 1 96 ? -9.057 -16.748 0.438 1.00 84.12 96 PHE A CA 1
ATOM 733 C C . PHE A 1 96 ? -9.987 -17.001 1.626 1.00 84.12 96 PHE A C 1
ATOM 735 O O . PHE A 1 96 ? -10.967 -17.728 1.469 1.00 84.12 96 PHE A O 1
ATOM 742 N N . ASP A 1 97 ? -9.762 -16.331 2.757 1.00 84.25 97 ASP A N 1
ATOM 743 C CA . ASP A 1 97 ? -10.638 -16.435 3.927 1.00 84.25 97 ASP A CA 1
ATOM 744 C C . ASP A 1 97 ? -12.058 -15.933 3.629 1.00 84.25 97 ASP A C 1
ATOM 746 O O . ASP A 1 97 ? -13.043 -16.521 4.079 1.00 84.25 97 ASP A O 1
ATOM 750 N N . HIS A 1 98 ? -12.199 -14.869 2.832 1.00 85.50 98 HIS A N 1
ATOM 751 C CA . HIS A 1 98 ? -13.511 -14.357 2.434 1.00 85.50 98 HIS A CA 1
ATOM 752 C C . HIS A 1 98 ? -14.270 -15.335 1.522 1.00 85.50 98 HIS A C 1
ATOM 754 O O . HIS A 1 98 ? -15.476 -15.538 1.695 1.00 85.50 98 HIS A O 1
ATOM 760 N N . ILE A 1 99 ? -13.574 -15.959 0.567 1.00 84.75 99 ILE A N 1
ATOM 761 C CA . ILE A 1 99 ? -14.143 -16.985 -0.321 1.00 84.75 99 ILE A CA 1
ATOM 762 C C . ILE A 1 99 ? -14.568 -18.209 0.497 1.00 84.75 99 ILE A C 1
ATOM 764 O O . ILE A 1 99 ? -15.685 -18.705 0.337 1.00 84.75 99 ILE A O 1
ATOM 768 N N . GLU A 1 100 ? -13.710 -18.663 1.411 1.00 85.06 100 GLU A N 1
ATOM 769 C CA . GLU A 1 100 ? -13.978 -19.808 2.279 1.00 85.06 100 GLU A CA 1
ATOM 770 C C . GLU A 1 100 ? -15.147 -19.542 3.238 1.00 85.06 100 GLU A C 1
ATOM 772 O O . GLU A 1 100 ? -16.018 -20.399 3.404 1.00 85.06 100 GLU A O 1
ATOM 777 N N . SER A 1 101 ? -15.232 -18.336 3.804 1.00 84.50 101 SER A N 1
ATOM 778 C CA . SER A 1 101 ? -16.342 -17.911 4.662 1.00 84.50 101 SER A CA 1
ATOM 779 C C . SER A 1 101 ? -17.677 -17.902 3.909 1.00 84.50 101 SER A C 1
ATOM 781 O O . SER A 1 101 ? -18.661 -18.478 4.380 1.00 84.50 101 SER A O 1
ATOM 783 N N . LYS A 1 102 ? -17.717 -17.344 2.689 1.00 84.31 102 LYS A N 1
ATOM 784 C CA . LYS A 1 102 ? -18.919 -17.375 1.835 1.00 84.31 102 LYS A CA 1
ATOM 785 C C . LYS A 1 102 ? -19.337 -18.798 1.474 1.00 84.31 102 LYS A C 1
ATOM 787 O O . LYS A 1 102 ? -20.525 -19.117 1.531 1.00 84.31 102 LYS A O 1
ATOM 792 N N . TYR A 1 103 ? -18.378 -19.652 1.125 1.00 82.44 103 TYR A N 1
ATOM 793 C CA . TYR A 1 103 ? -18.649 -21.050 0.804 1.00 82.44 103 TYR A CA 1
ATOM 794 C C . TYR A 1 103 ? -19.209 -21.804 2.016 1.00 82.44 103 TYR A C 1
ATOM 796 O O . TYR A 1 103 ? -20.262 -22.435 1.922 1.00 82.44 103 TYR A O 1
ATOM 804 N N . THR A 1 104 ? -18.561 -21.672 3.174 1.00 83.25 104 THR A N 1
ATOM 805 C CA . THR A 1 104 ? -18.973 -22.329 4.421 1.00 83.25 104 THR A CA 1
ATOM 806 C C . THR A 1 104 ? -20.342 -21.833 4.886 1.00 83.25 104 THR A C 1
ATOM 808 O O . THR A 1 104 ? -21.176 -22.632 5.302 1.00 83.25 104 THR A O 1
ATOM 811 N N . SER A 1 105 ? -20.629 -20.537 4.741 1.00 83.50 105 SER A N 1
ATOM 812 C CA . SER A 1 105 ? -21.940 -19.958 5.059 1.00 83.50 105 SER A CA 1
ATOM 813 C C . SER A 1 105 ? -23.064 -20.527 4.182 1.00 83.50 105 SER A C 1
ATOM 815 O O . SER A 1 105 ? -24.156 -20.799 4.680 1.00 83.50 105 SER A O 1
ATOM 817 N N . ARG A 1 106 ? -22.802 -20.755 2.888 1.00 81.56 106 ARG A N 1
ATOM 818 C CA . ARG A 1 106 ? -23.806 -21.257 1.933 1.00 81.56 106 ARG A CA 1
ATOM 819 C C . ARG A 1 106 ? -23.997 -22.768 2.005 1.00 81.56 106 ARG A C 1
ATOM 821 O O . ARG A 1 106 ? -25.130 -23.233 1.978 1.00 81.56 106 ARG A O 1
ATOM 828 N N . PHE A 1 107 ? -22.908 -23.526 2.101 1.00 78.00 107 PHE A N 1
ATOM 829 C CA . PHE A 1 107 ? -22.932 -24.988 2.014 1.00 78.00 107 PHE A CA 1
ATOM 830 C C . PHE A 1 107 ? -22.848 -25.694 3.374 1.00 78.00 107 PHE A C 1
ATOM 832 O O . PHE A 1 107 ? -22.990 -26.914 3.419 1.00 78.00 107 PHE A O 1
ATOM 839 N N . LYS A 1 108 ? -22.625 -24.955 4.476 1.00 78.75 108 LYS A N 1
ATOM 840 C CA . LYS A 1 108 ? -22.475 -25.465 5.858 1.00 78.75 108 LYS A CA 1
ATOM 841 C C . LYS A 1 108 ? -21.463 -26.612 6.004 1.00 78.75 108 LYS A C 1
ATOM 843 O O . LYS A 1 108 ? -21.541 -27.398 6.944 1.00 78.75 108 LYS A O 1
ATOM 848 N N . LYS A 1 109 ? -20.515 -26.720 5.071 1.00 78.88 109 LYS A N 1
ATOM 849 C CA . LYS A 1 109 ? -19.469 -27.747 5.038 1.00 78.88 109 LYS A CA 1
ATOM 850 C C . LYS A 1 109 ? -18.097 -27.081 4.933 1.00 78.88 109 LYS A C 1
ATOM 852 O O . LYS A 1 109 ? -17.994 -26.061 4.246 1.00 78.88 109 LYS A O 1
ATOM 857 N N . PRO A 1 110 ? -17.059 -27.649 5.574 1.00 75.25 110 PRO A N 1
ATOM 858 C CA . PRO A 1 110 ? -15.698 -27.156 5.422 1.00 75.25 110 PRO A CA 1
ATOM 859 C C . PRO A 1 110 ? -15.232 -27.324 3.973 1.00 75.25 110 PRO A C 1
ATOM 861 O O . PRO A 1 110 ? -15.614 -28.279 3.288 1.00 75.25 110 PRO A O 1
ATOM 864 N N . LEU A 1 111 ? -14.410 -26.387 3.501 1.00 76.62 111 LEU A N 1
ATOM 865 C CA . LEU A 1 111 ? -13.867 -26.424 2.148 1.00 76.62 111 LEU A CA 1
ATOM 866 C C . LEU A 1 111 ? -12.916 -27.632 2.009 1.00 76.62 111 LEU A C 1
ATOM 868 O O . LEU A 1 111 ? -11.931 -27.708 2.750 1.00 76.62 111 LEU A O 1
ATOM 872 N N . PRO A 1 112 ? -13.165 -28.584 1.088 1.00 84.25 112 PRO A N 1
ATOM 873 C CA . PRO A 1 112 ? -12.263 -29.712 0.890 1.00 84.25 112 PRO A CA 1
ATOM 874 C C . PRO A 1 112 ? -10.899 -29.232 0.374 1.00 84.25 112 PRO A C 1
ATOM 876 O O . PRO A 1 112 ? -10.808 -28.244 -0.358 1.00 84.25 112 PRO A O 1
ATOM 879 N N . TRP A 1 113 ? -9.830 -29.952 0.726 1.00 82.06 113 TRP A N 1
ATOM 880 C CA . TRP A 1 113 ? -8.446 -29.563 0.415 1.00 82.06 113 TRP A CA 1
ATOM 881 C C . TRP A 1 113 ? -8.202 -29.322 -1.086 1.00 82.06 113 TRP A C 1
ATOM 883 O O . TRP A 1 113 ? -7.561 -28.339 -1.454 1.00 82.06 113 TRP A O 1
ATOM 893 N N . TRP A 1 114 ? -8.802 -30.141 -1.957 1.00 83.94 114 TRP A N 1
ATOM 894 C CA . TRP A 1 114 ? -8.748 -29.959 -3.413 1.00 83.94 114 TRP A CA 1
ATOM 895 C C . TRP A 1 114 ? -9.369 -28.640 -3.872 1.00 83.94 114 TRP A C 1
ATOM 897 O O . TRP A 1 114 ? -8.787 -27.940 -4.694 1.00 83.94 114 TRP A O 1
ATOM 907 N N . LEU A 1 115 ? -10.515 -28.252 -3.306 1.00 81.75 115 LEU A N 1
ATOM 908 C CA . LEU A 1 115 ? -11.173 -26.998 -3.667 1.00 81.75 115 LEU A CA 1
ATOM 909 C C . LEU A 1 115 ? -10.359 -25.787 -3.190 1.00 81.75 115 LEU A C 1
ATOM 911 O O . LEU A 1 115 ? -10.308 -24.779 -3.886 1.00 81.75 115 LEU A O 1
ATOM 915 N N . ARG A 1 116 ? -9.644 -25.908 -2.064 1.00 82.75 116 ARG A N 1
ATOM 916 C CA . ARG A 1 116 ? -8.666 -24.903 -1.615 1.00 82.75 116 ARG A CA 1
ATOM 917 C C . ARG A 1 116 ? -7.456 -24.800 -2.554 1.00 82.75 116 ARG A C 1
ATOM 919 O O . ARG A 1 116 ? -6.961 -23.701 -2.788 1.00 82.75 116 ARG A O 1
ATOM 926 N N . ALA A 1 117 ? -6.967 -25.917 -3.090 1.00 85.81 117 ALA A N 1
ATOM 927 C CA . ALA A 1 117 ? -5.882 -25.905 -4.072 1.00 85.81 117 ALA A CA 1
ATOM 928 C C . ALA A 1 117 ? -6.331 -25.262 -5.398 1.00 85.81 117 ALA A C 1
ATOM 930 O O . ALA A 1 117 ? -5.631 -24.404 -5.934 1.00 85.81 117 ALA A O 1
ATOM 931 N N . VAL A 1 118 ? -7.534 -25.603 -5.872 1.00 87.25 118 VAL A N 1
ATOM 932 C CA . VAL A 1 118 ? -8.123 -25.039 -7.096 1.00 87.25 118 VAL A CA 1
ATOM 933 C C . VAL A 1 118 ? -8.341 -23.533 -6.966 1.00 87.25 118 VAL A C 1
ATOM 935 O O . VAL A 1 118 ? -7.934 -22.794 -7.856 1.00 87.25 118 VAL A O 1
ATOM 938 N N . THR A 1 119 ? -8.916 -23.037 -5.864 1.00 84.56 119 THR A N 1
ATOM 939 C CA . THR A 1 119 ? -9.138 -21.588 -5.692 1.00 84.56 119 THR A CA 1
ATOM 940 C C . THR A 1 119 ? -7.834 -20.795 -5.677 1.00 84.56 119 THR A C 1
ATOM 942 O O . THR A 1 119 ? -7.777 -19.713 -6.258 1.00 84.56 119 THR A O 1
ATOM 945 N N . ARG A 1 120 ? -6.765 -21.339 -5.081 1.00 85.50 120 ARG A N 1
ATOM 946 C CA . ARG A 1 120 ? -5.429 -20.722 -5.108 1.00 85.50 120 ARG A CA 1
ATOM 947 C C . ARG A 1 120 ? -4.828 -20.698 -6.513 1.00 85.50 120 ARG A C 1
ATOM 949 O O . ARG A 1 120 ? -4.316 -19.660 -6.924 1.00 85.50 120 ARG A O 1
ATOM 956 N N . ALA A 1 121 ? -4.913 -21.809 -7.244 1.00 87.31 121 ALA A N 1
ATOM 957 C CA . ALA A 1 121 ? -4.397 -21.908 -8.608 1.00 87.31 121 ALA A CA 1
ATOM 958 C C . ALA A 1 121 ? -5.153 -20.982 -9.573 1.00 87.31 121 ALA A C 1
ATOM 960 O O . ALA A 1 121 ? -4.526 -20.235 -10.319 1.00 87.31 121 ALA A O 1
ATOM 961 N N . VAL A 1 122 ? -6.489 -20.968 -9.503 1.00 88.44 122 VAL A N 1
ATOM 962 C CA . VAL A 1 122 ? -7.338 -20.084 -10.315 1.00 88.44 122 VAL A CA 1
ATOM 963 C C . VAL A 1 122 ? -7.046 -18.621 -10.001 1.00 88.44 122 VAL A C 1
ATOM 965 O O . VAL A 1 122 ? -6.867 -17.841 -10.927 1.00 88.44 122 VAL A O 1
ATOM 968 N N . PHE A 1 123 ? -6.923 -18.244 -8.724 1.00 86.31 123 PHE A N 1
ATOM 969 C CA . PHE A 1 123 ? -6.596 -16.867 -8.346 1.00 86.31 123 PHE A CA 1
ATOM 970 C C . PHE A 1 123 ? -5.227 -16.430 -8.883 1.00 86.31 123 PHE A C 1
ATOM 972 O O . PHE A 1 123 ? -5.122 -15.371 -9.497 1.00 86.31 123 PHE A O 1
ATOM 979 N N . GLY A 1 124 ? -4.194 -17.263 -8.714 1.00 86.56 124 GLY A N 1
ATOM 980 C CA . GLY A 1 124 ? -2.861 -16.988 -9.257 1.00 86.56 124 GLY A CA 1
ATOM 981 C C . GLY A 1 124 ? -2.866 -16.862 -10.782 1.00 86.56 124 GLY A C 1
ATOM 982 O O . GLY A 1 124 ? -2.302 -15.913 -11.323 1.00 86.56 124 GLY A O 1
ATOM 983 N N . PHE A 1 125 ? -3.567 -17.767 -11.471 1.00 87.69 125 PHE A N 1
ATOM 984 C CA . PHE A 1 125 ? -3.716 -17.725 -12.923 1.00 87.69 125 PHE A CA 1
ATOM 985 C C . PHE A 1 125 ? -4.472 -16.478 -13.392 1.00 87.69 125 PHE A C 1
ATOM 987 O O . PHE A 1 125 ? -4.041 -15.823 -14.335 1.00 87.69 125 PHE A O 1
ATOM 994 N N . SER A 1 126 ? -5.559 -16.095 -12.717 1.00 85.81 126 SER A N 1
ATOM 995 C CA . SER A 1 126 ? -6.283 -14.860 -13.019 1.00 85.81 126 SER A CA 1
ATOM 996 C C . SER A 1 126 ? -5.393 -13.631 -12.839 1.00 85.81 126 SER A C 1
ATOM 998 O O . SER A 1 126 ? -5.363 -12.781 -13.723 1.00 85.81 126 SER A O 1
ATOM 1000 N N . CYS A 1 127 ? -4.627 -13.541 -11.747 1.00 84.56 127 CYS A N 1
ATOM 1001 C CA . CYS A 1 127 ? -3.680 -12.443 -11.540 1.00 84.56 127 CYS A CA 1
ATOM 1002 C C . CYS A 1 127 ? -2.620 -12.380 -12.646 1.00 84.56 127 CYS A C 1
ATOM 1004 O O . CYS A 1 127 ? -2.324 -11.293 -13.135 1.00 84.56 127 CYS A O 1
ATOM 1006 N N . PHE A 1 128 ? -2.084 -13.526 -13.070 1.00 85.19 128 PHE A N 1
ATOM 1007 C CA . PHE A 1 128 ? -1.134 -13.603 -14.180 1.00 85.19 128 PHE A CA 1
ATOM 1008 C C . PHE A 1 128 ? -1.764 -13.164 -15.508 1.00 85.19 128 PHE A C 1
ATOM 1010 O O . PHE A 1 128 ? -1.185 -12.360 -16.234 1.00 85.19 128 PHE A O 1
ATOM 1017 N N . PHE A 1 129 ? -2.984 -13.627 -15.789 1.00 85.94 129 PHE A N 1
ATOM 1018 C CA . PHE A 1 129 ? -3.731 -13.259 -16.986 1.00 85.94 129 PHE A CA 1
ATOM 1019 C C . PHE A 1 129 ? -4.013 -11.754 -17.044 1.00 85.94 129 PHE A C 1
ATOM 1021 O O . PHE A 1 129 ? -3.712 -11.121 -18.051 1.00 85.94 129 PHE A O 1
ATOM 1028 N N . PHE A 1 130 ? -4.513 -11.152 -15.959 1.00 82.88 130 PHE A N 1
ATOM 1029 C CA . PHE A 1 130 ? -4.705 -9.698 -15.881 1.00 82.88 130 PHE A CA 1
ATOM 1030 C C . PHE A 1 130 ? -3.380 -8.929 -15.941 1.00 82.88 130 PHE A C 1
ATOM 1032 O O . PHE A 1 130 ? -3.338 -7.848 -16.523 1.00 82.88 130 PHE A O 1
ATOM 1039 N N . GLY A 1 131 ? -2.306 -9.503 -15.390 1.00 80.69 131 GLY A N 1
ATOM 1040 C CA . GLY A 1 131 ? -0.937 -8.996 -15.487 1.00 80.69 131 GLY A CA 1
ATOM 1041 C C . GLY A 1 131 ? -0.467 -8.811 -16.929 1.00 80.69 131 GLY A C 1
ATOM 1042 O O . GLY A 1 131 ? 0.114 -7.784 -17.264 1.00 80.69 131 GLY A O 1
ATOM 1043 N N . ILE A 1 132 ? -0.748 -9.797 -17.781 1.00 80.88 132 ILE A N 1
ATOM 1044 C CA . ILE A 1 132 ? -0.376 -9.782 -19.202 1.00 80.88 132 ILE A CA 1
ATOM 1045 C C . ILE A 1 132 ? -1.366 -8.961 -20.032 1.00 80.88 132 ILE A C 1
ATOM 1047 O O . ILE A 1 132 ? -0.962 -8.234 -20.934 1.00 80.88 132 ILE A O 1
ATOM 1051 N N . ALA A 1 133 ? -2.662 -9.077 -19.744 1.00 78.94 133 ALA A N 1
ATOM 1052 C CA . ALA A 1 133 ? -3.714 -8.470 -20.554 1.00 78.94 133 ALA A CA 1
ATOM 1053 C C . ALA A 1 133 ? -3.788 -6.939 -20.423 1.00 78.94 133 ALA A C 1
ATOM 1055 O O . ALA A 1 133 ? -4.354 -6.283 -21.295 1.00 78.94 133 ALA A O 1
ATOM 1056 N N . ILE A 1 134 ? -3.255 -6.363 -19.340 1.00 72.25 134 ILE A N 1
ATOM 1057 C CA . ILE A 1 134 ? -3.388 -4.938 -19.029 1.00 72.25 134 ILE A CA 1
ATOM 1058 C C . ILE A 1 134 ? -1.990 -4.303 -18.919 1.00 72.25 134 ILE A C 1
ATOM 1060 O O . ILE A 1 134 ? -1.416 -4.254 -17.831 1.00 72.25 134 ILE A O 1
ATOM 1064 N N . PRO A 1 135 ? -1.434 -3.740 -20.008 1.00 64.81 135 PRO A N 1
ATOM 1065 C CA . PRO A 1 135 ? -0.138 -3.055 -19.960 1.00 64.81 135 PRO A CA 1
ATOM 1066 C C . PRO A 1 135 ? -0.170 -1.741 -19.148 1.00 64.81 135 PRO A C 1
ATOM 1068 O O . PRO A 1 135 ? 0.875 -1.212 -18.782 1.00 64.81 135 PRO A O 1
ATOM 1071 N N . PHE A 1 136 ? -1.360 -1.226 -18.809 1.00 66.62 136 PHE A N 1
ATOM 1072 C CA . PHE A 1 136 ? -1.588 0.031 -18.077 1.00 66.62 136 PHE A CA 1
ATOM 1073 C C . PHE A 1 136 ? -1.915 -0.160 -16.580 1.00 66.62 136 PHE A C 1
ATOM 1075 O O . PHE A 1 136 ? -2.552 0.691 -15.952 1.00 66.62 136 PHE A O 1
ATOM 1082 N N . LEU A 1 137 ? -1.470 -1.266 -15.970 1.00 67.94 137 LEU A N 1
ATOM 1083 C CA . LEU A 1 137 ? -1.731 -1.575 -14.555 1.00 67.94 137 LEU A CA 1
ATOM 1084 C C . LEU A 1 137 ? -1.283 -0.478 -13.583 1.00 67.94 137 LEU A C 1
ATOM 1086 O O . LEU A 1 137 ? -1.944 -0.278 -12.568 1.00 67.94 137 LEU A O 1
ATOM 1090 N N . GLY A 1 138 ? -0.212 0.260 -13.892 1.00 67.94 138 GLY A N 1
ATOM 1091 C CA . GLY A 1 138 ? 0.234 1.394 -13.073 1.00 67.94 138 GLY A CA 1
ATOM 1092 C C . GLY A 1 138 ? -0.825 2.498 -12.959 1.00 67.94 138 GLY A C 1
ATOM 1093 O O . GLY A 1 138 ? -1.098 2.983 -11.861 1.00 67.94 138 GLY A O 1
ATOM 1094 N N . SER A 1 139 ? -1.492 2.829 -14.068 1.00 68.69 139 SER A N 1
ATOM 1095 C CA . SER A 1 139 ? -2.553 3.844 -14.110 1.00 68.69 139 SER A CA 1
ATOM 1096 C C . SER A 1 139 ? -3.823 3.372 -13.393 1.00 68.69 139 SER A C 1
ATOM 1098 O O . SER A 1 139 ? -4.429 4.135 -12.639 1.00 68.69 139 SER A O 1
ATOM 1100 N N . ILE A 1 140 ? -4.193 2.091 -13.541 1.00 72.69 140 ILE A N 1
ATOM 1101 C CA . ILE A 1 140 ? -5.311 1.496 -12.785 1.00 72.69 140 ILE A CA 1
ATOM 1102 C C . ILE A 1 140 ? -4.995 1.459 -11.290 1.00 72.69 140 ILE A C 1
ATOM 1104 O O . ILE A 1 140 ? -5.864 1.765 -10.480 1.00 72.69 140 ILE A O 1
ATOM 1108 N N . ALA A 1 141 ? -3.769 1.106 -10.901 1.00 72.81 141 ALA A N 1
ATOM 1109 C CA . ALA A 1 141 ? -3.372 1.052 -9.499 1.00 72.81 141 ALA A CA 1
ATOM 1110 C C . ALA A 1 141 ? -3.498 2.428 -8.825 1.00 72.81 141 ALA A C 1
ATOM 1112 O O . ALA A 1 1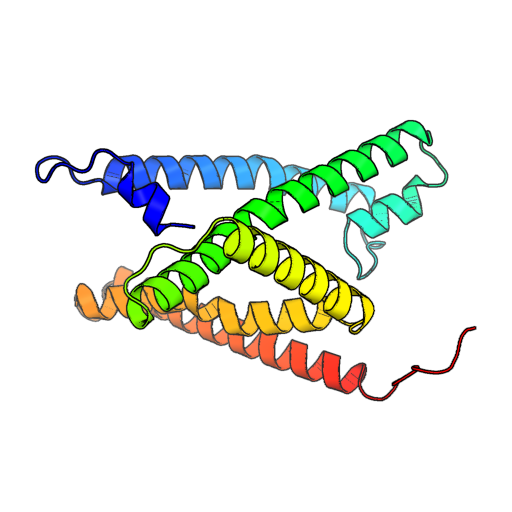41 ? -3.993 2.507 -7.700 1.00 72.81 141 ALA A O 1
ATOM 1113 N N . GLY A 1 142 ? -3.138 3.508 -9.529 1.00 72.81 142 GLY A N 1
ATOM 1114 C CA . GLY A 1 142 ? -3.364 4.882 -9.074 1.00 72.81 142 GLY A CA 1
ATOM 1115 C C . GLY A 1 142 ? -4.849 5.214 -8.889 1.00 72.81 142 GLY A C 1
ATOM 1116 O O . GLY A 1 142 ? -5.232 5.751 -7.850 1.00 72.81 142 GLY A O 1
ATOM 1117 N N . LEU A 1 143 ? -5.701 4.825 -9.844 1.00 78.50 143 LEU A N 1
ATOM 1118 C CA . LEU A 1 143 ? -7.155 5.021 -9.777 1.00 78.50 143 LEU A CA 1
ATOM 1119 C C . LEU A 1 143 ? -7.798 4.224 -8.627 1.00 78.50 143 LEU A C 1
ATOM 1121 O O . LEU A 1 143 ? -8.560 4.771 -7.831 1.00 78.50 143 LEU A O 1
ATOM 1125 N N . VAL A 1 144 ? -7.473 2.934 -8.514 1.00 80.50 144 VAL A N 1
ATOM 1126 C CA . VAL A 1 144 ? -7.967 2.040 -7.454 1.00 80.50 144 VAL A CA 1
ATOM 1127 C C . VAL A 1 144 ? -7.486 2.524 -6.089 1.00 80.50 144 VAL A C 1
ATOM 1129 O O . VAL A 1 144 ? -8.270 2.546 -5.140 1.00 80.50 144 VAL A O 1
ATOM 1132 N N . GLY A 1 145 ? -6.236 2.984 -5.995 1.00 76.62 145 GLY A N 1
ATOM 1133 C CA . GLY A 1 145 ? -5.715 3.677 -4.821 1.00 76.62 145 GLY A CA 1
ATOM 1134 C C . GLY A 1 145 ? -6.539 4.922 -4.491 1.00 76.62 145 GLY A C 1
ATOM 1135 O O . GLY A 1 145 ? -6.994 5.065 -3.361 1.00 76.62 145 GLY A O 1
ATOM 1136 N N . GLY A 1 146 ? -6.825 5.763 -5.489 1.00 79.62 146 GLY A N 1
ATOM 1137 C CA . GLY A 1 146 ? -7.700 6.935 -5.390 1.00 79.62 146 GLY A CA 1
ATOM 1138 C C . GLY A 1 146 ? -9.073 6.625 -4.795 1.00 79.62 146 GLY A C 1
ATOM 1139 O O . GLY A 1 146 ? -9.502 7.294 -3.857 1.00 79.62 146 GLY A O 1
ATOM 1140 N N . ILE A 1 147 ? -9.734 5.574 -5.281 1.00 81.25 147 ILE A N 1
ATOM 1141 C CA . ILE A 1 147 ? -11.054 5.125 -4.803 1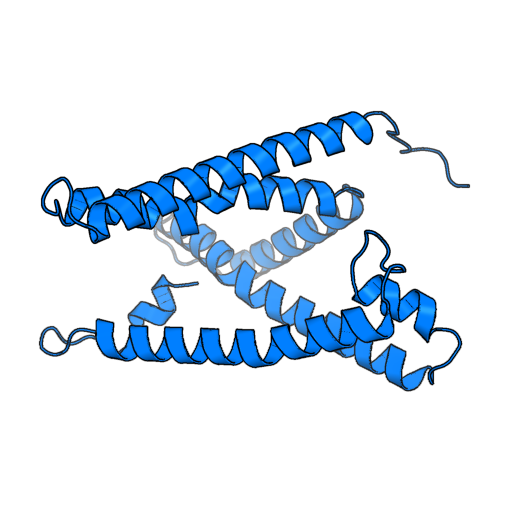.00 81.25 147 ILE A CA 1
ATOM 1142 C C . ILE A 1 147 ? -10.972 4.523 -3.395 1.00 81.25 147 ILE A C 1
ATOM 1144 O O . ILE A 1 147 ? -11.901 4.664 -2.601 1.00 81.25 147 ILE A O 1
ATOM 1148 N N . ALA A 1 148 ? -9.867 3.852 -3.065 1.00 81.75 148 ALA A N 1
ATOM 1149 C CA . ALA A 1 148 ? -9.672 3.226 -1.765 1.00 81.75 148 ALA A CA 1
ATOM 1150 C C . ALA A 1 148 ? -9.243 4.220 -0.672 1.00 81.75 148 ALA A C 1
ATOM 1152 O O . ALA A 1 148 ? -9.503 3.957 0.499 1.00 81.75 148 ALA A O 1
ATOM 1153 N N . LEU A 1 149 ? -8.626 5.356 -1.016 1.00 78.62 149 LEU A N 1
ATOM 1154 C CA . LEU A 1 149 ? -8.084 6.351 -0.074 1.00 78.62 149 LEU A CA 1
ATOM 1155 C C . LEU A 1 149 ? -9.073 6.952 0.942 1.00 78.62 149 LEU A C 1
ATOM 1157 O O . LEU A 1 149 ? -8.661 7.191 2.083 1.00 78.62 149 LEU A O 1
ATOM 1161 N N . PRO A 1 150 ? -10.364 7.162 0.625 1.00 78.69 150 PRO A N 1
ATOM 1162 C CA . PRO A 1 150 ? -11.347 7.585 1.616 1.00 78.69 150 PRO A CA 1
ATOM 1163 C C . PRO A 1 150 ? -11.521 6.578 2.758 1.00 78.69 150 PRO A C 1
ATOM 1165 O O . PRO A 1 150 ? -11.856 6.972 3.872 1.00 78.69 150 PRO A O 1
ATOM 1168 N N . VAL A 1 151 ? -11.274 5.287 2.521 1.00 77.56 151 VAL A N 1
ATOM 1169 C CA . VAL A 1 151 ? -11.498 4.225 3.512 1.00 77.56 151 VAL A CA 1
ATOM 1170 C C . VAL A 1 151 ? -10.518 4.302 4.695 1.00 77.56 151 VAL A C 1
ATOM 1172 O O . VAL A 1 151 ? -10.980 4.273 5.833 1.00 77.56 151 VAL A O 1
ATOM 1175 N N . PRO A 1 152 ? -9.189 4.422 4.513 1.00 78.12 152 PRO A N 1
ATOM 1176 C CA . PRO A 1 152 ? -8.267 4.588 5.634 1.00 78.12 152 PRO A CA 1
ATOM 1177 C C . PRO A 1 152 ? -8.206 6.023 6.173 1.00 78.12 152 PRO A C 1
ATOM 1179 O O . PRO A 1 152 ? -7.887 6.188 7.346 1.00 78.12 152 PRO A O 1
ATOM 1182 N N . MET A 1 153 ? -8.496 7.048 5.359 1.00 75.50 153 MET A N 1
ATOM 1183 C CA . MET A 1 153 ? -8.304 8.453 5.759 1.00 75.50 153 MET A CA 1
ATOM 1184 C C . MET A 1 153 ? -9.595 9.139 6.214 1.00 75.50 153 MET A C 1
ATOM 1186 O O . MET A 1 153 ? -9.648 9.700 7.304 1.00 75.50 153 MET A O 1
ATOM 1190 N N . ALA A 1 154 ? -10.656 9.092 5.407 1.00 81.12 154 ALA A N 1
ATOM 1191 C CA . ALA A 1 154 ? -11.880 9.847 5.679 1.00 81.12 154 ALA A CA 1
ATOM 1192 C C . ALA A 1 154 ? -12.846 9.087 6.602 1.00 81.12 154 ALA A C 1
ATOM 1194 O O . ALA A 1 154 ? -13.409 9.655 7.541 1.00 81.12 154 ALA A O 1
ATOM 1195 N N . TYR A 1 155 ? -13.016 7.785 6.372 1.00 78.94 155 TYR A N 1
ATOM 1196 C CA . TYR A 1 155 ? -13.955 6.946 7.112 1.00 78.94 155 TYR A CA 1
ATOM 1197 C C . TYR A 1 155 ? -13.722 6.931 8.636 1.00 78.94 155 TYR A C 1
ATOM 1199 O O . TYR A 1 155 ? -14.686 7.177 9.366 1.00 78.94 155 TYR A O 1
ATOM 1207 N N . PRO A 1 156 ? -12.501 6.714 9.175 1.00 80.31 156 PRO A N 1
ATOM 1208 C CA . PRO A 1 156 ? -12.300 6.735 10.624 1.00 80.31 156 PRO A CA 1
ATOM 1209 C C . PRO A 1 156 ? -12.539 8.122 11.234 1.00 80.31 156 PRO A C 1
ATOM 1211 O O . PRO A 1 156 ? -13.061 8.198 12.345 1.00 80.31 156 PRO A O 1
ATOM 1214 N N . CYS A 1 157 ? -12.235 9.208 10.515 1.00 78.50 157 CYS A N 1
ATOM 1215 C CA . CYS A 1 157 ? -12.498 10.575 10.970 1.00 78.50 157 CYS A CA 1
ATOM 1216 C C . CYS A 1 157 ? -14.003 10.848 11.105 1.00 78.50 157 CYS A C 1
ATOM 1218 O O . CYS A 1 157 ? -14.460 11.308 12.156 1.00 78.50 157 CYS A O 1
ATOM 1220 N N . PHE A 1 158 ? -14.799 10.494 10.091 1.00 80.38 158 PHE A N 1
ATOM 1221 C CA . PHE A 1 158 ? -16.257 10.646 10.144 1.00 80.38 158 PHE A CA 1
ATOM 1222 C C . PHE A 1 158 ? -16.914 9.692 11.148 1.00 80.38 158 PHE A C 1
ATOM 1224 O O . PHE A 1 158 ? -17.821 10.093 11.884 1.00 80.38 158 PHE A O 1
ATOM 1231 N N . MET A 1 159 ? -16.432 8.451 11.239 1.00 82.25 159 MET A N 1
ATOM 1232 C CA . MET A 1 159 ? -16.911 7.474 12.216 1.00 82.25 159 MET A CA 1
ATOM 1233 C C . MET A 1 159 ? -16.628 7.937 13.653 1.00 82.25 159 MET A C 1
ATOM 1235 O O . MET A 1 159 ? -17.512 7.871 14.508 1.00 82.25 159 MET A O 1
ATOM 1239 N N . TRP A 1 160 ? -15.437 8.480 13.924 1.00 82.56 160 TRP A N 1
ATOM 1240 C CA . TRP A 1 160 ? -15.087 9.023 15.238 1.00 82.56 160 TRP A CA 1
ATOM 1241 C C . TRP A 1 160 ? -15.978 10.210 15.626 1.00 82.56 160 TRP A C 1
ATOM 1243 O O . TRP A 1 160 ? -16.485 10.251 16.749 1.00 82.56 160 TRP A O 1
ATOM 1253 N N . LEU A 1 161 ? -16.244 11.126 14.687 1.00 80.62 161 LEU A N 1
ATOM 1254 C CA . LEU A 1 161 ? -17.161 12.256 14.884 1.00 80.62 161 LEU A CA 1
ATOM 1255 C C . LEU A 1 161 ? -18.584 11.792 15.242 1.00 80.62 161 LEU A C 1
ATOM 1257 O O . LEU A 1 161 ? -19.201 12.354 16.150 1.00 80.62 161 LEU A O 1
ATOM 1261 N N . LYS A 1 162 ? -19.093 10.745 14.577 1.00 79.81 162 LYS A N 1
ATOM 1262 C CA . LYS A 1 162 ? -20.426 10.172 14.839 1.00 79.81 162 LYS A CA 1
ATOM 1263 C C . LYS A 1 162 ? -20.515 9.446 16.185 1.00 79.81 162 LYS A C 1
ATOM 1265 O O . LYS A 1 162 ? -21.524 9.596 16.871 1.00 79.81 162 LYS A O 1
ATOM 1270 N N . ILE A 1 163 ? -19.484 8.689 16.569 1.00 81.94 163 ILE A N 1
ATOM 1271 C CA . ILE A 1 163 ? -19.478 7.883 17.803 1.00 81.94 163 ILE A CA 1
ATOM 1272 C C . ILE A 1 163 ? -19.242 8.752 19.041 1.00 81.94 163 ILE A C 1
ATOM 1274 O O . ILE A 1 163 ? -19.935 8.598 20.043 1.00 81.94 163 ILE A O 1
ATOM 1278 N N . LYS A 1 164 ? -18.248 9.650 19.005 1.00 76.25 164 LYS A N 1
ATOM 1279 C CA . LYS A 1 164 ? -17.834 10.408 20.195 1.00 76.25 164 LYS A CA 1
ATOM 1280 C C . LYS A 1 164 ? -18.633 11.683 20.438 1.00 76.25 164 LYS A C 1
ATOM 1282 O O . LYS A 1 164 ? -18.551 12.189 21.551 1.00 76.25 164 LYS A O 1
ATOM 1287 N N . LYS A 1 165 ? -19.377 12.186 19.440 1.00 72.75 165 LYS A N 1
ATOM 1288 C CA . LYS A 1 165 ? -20.146 13.447 19.503 1.00 72.75 165 LYS A CA 1
ATOM 1289 C C . LYS A 1 165 ? -19.406 14.541 20.302 1.00 72.75 165 LYS A C 1
ATOM 1291 O O . LYS A 1 165 ? -19.920 15.012 21.318 1.00 72.75 165 LYS A O 1
ATOM 1296 N N . PRO A 1 166 ? -18.166 14.897 19.916 1.00 75.81 166 PRO A N 1
ATOM 1297 C CA . PRO A 1 166 ? -17.392 15.897 20.647 1.00 75.81 166 PRO A CA 1
ATOM 1298 C C . PRO A 1 166 ? -18.109 17.255 20.610 1.00 75.81 166 PRO A C 1
ATOM 1300 O O . PRO A 1 166 ? -18.898 17.522 19.701 1.00 75.81 166 PRO A O 1
ATOM 1303 N N . LYS A 1 167 ? -17.813 18.128 21.582 1.00 71.19 167 LYS A N 1
ATOM 1304 C CA . LYS A 1 167 ? -18.355 19.494 21.612 1.00 71.19 167 LYS A CA 1
ATOM 1305 C C . LYS A 1 167 ? -18.078 20.191 20.275 1.00 71.19 167 LYS A C 1
ATOM 1307 O O . LYS A 1 167 ? -16.935 20.207 19.804 1.00 71.19 167 LYS A O 1
ATOM 1312 N N . THR A 1 168 ? -19.127 20.750 19.679 1.00 64.94 168 THR A N 1
ATOM 1313 C CA . THR A 1 168 ? -19.041 21.576 18.471 1.00 64.94 168 THR A CA 1
ATOM 1314 C C . THR A 1 168 ? -18.024 22.694 18.700 1.00 64.94 168 THR A C 1
ATOM 1316 O O . THR A 1 168 ? -18.028 23.305 19.767 1.00 64.94 168 THR A O 1
ATOM 1319 N N . TYR A 1 169 ? -17.137 22.920 17.724 1.00 68.62 169 TYR A N 1
ATOM 1320 C CA . TYR A 1 169 ? -16.022 23.888 17.772 1.00 68.62 169 TYR A CA 1
ATOM 1321 C C . TYR A 1 169 ? -14.816 23.536 18.664 1.00 68.62 169 TYR A C 1
ATOM 1323 O O . TYR A 1 169 ? -13.943 24.371 18.879 1.00 68.62 169 TYR A O 1
ATOM 1331 N N . SER A 1 170 ? -14.692 22.296 19.144 1.00 80.62 170 SER A N 1
ATOM 1332 C CA . SER A 1 170 ? -13.436 21.837 19.759 1.00 80.62 170 SER A CA 1
ATOM 1333 C C . SER A 1 170 ? -12.305 21.719 18.715 1.00 80.62 170 SER A C 1
ATOM 1335 O O . SER A 1 170 ? -12.574 21.302 17.583 1.00 80.62 170 SER A O 1
ATOM 1337 N N . PRO A 1 171 ? -11.028 21.977 19.068 1.00 78.44 171 PRO A N 1
ATOM 1338 C CA . PRO A 1 171 ? -9.893 21.785 18.155 1.00 78.44 171 PRO A CA 1
ATOM 1339 C C . PRO A 1 171 ? -9.819 20.364 17.568 1.00 78.44 171 PRO A C 1
ATOM 1341 O O . PRO A 1 171 ? -9.513 20.192 16.391 1.00 78.44 171 PRO A O 1
ATOM 1344 N N . MET A 1 172 ? -10.189 19.333 18.339 1.00 77.69 172 MET A N 1
ATOM 1345 C CA . MET A 1 172 ? -10.256 17.948 17.844 1.00 77.69 172 MET A CA 1
ATOM 1346 C C . MET A 1 172 ? -11.420 17.691 16.879 1.00 77.69 172 MET A C 1
ATOM 1348 O O . MET A 1 172 ? -11.355 16.757 16.081 1.00 77.69 172 MET A O 1
ATOM 1352 N N . TRP A 1 173 ? -12.482 18.495 16.937 1.00 79.50 173 TRP A N 1
ATOM 1353 C CA . TRP A 1 173 ? -13.570 18.431 15.964 1.00 79.50 173 TRP A CA 1
ATOM 1354 C C . TRP A 1 173 ? -13.116 19.020 14.626 1.00 79.50 173 TRP A C 1
ATOM 1356 O O . TRP A 1 173 ? -13.258 18.352 13.606 1.00 79.50 173 TRP A O 1
ATOM 1366 N N . TRP A 1 174 ? -12.485 20.202 14.642 1.00 81.69 174 TRP A N 1
ATOM 1367 C CA . TRP A 1 174 ? -11.980 20.858 13.430 1.00 81.69 174 TRP A CA 1
ATOM 1368 C C . TRP A 1 174 ? -10.888 20.032 12.739 1.00 81.69 174 TRP A C 1
ATOM 1370 O O . TRP A 1 174 ? -10.950 19.829 11.532 1.00 81.69 174 TRP A O 1
ATOM 1380 N N . LEU A 1 175 ? -9.954 19.459 13.508 1.00 81.50 175 LEU A N 1
ATOM 1381 C CA . LEU A 1 175 ? -8.896 18.593 12.983 1.00 81.50 175 LEU A CA 1
ATOM 1382 C C . LEU A 1 175 ? -9.464 17.356 12.268 1.00 81.50 175 LEU A C 1
ATOM 1384 O O . LEU A 1 175 ? -9.071 17.072 11.141 1.00 81.50 175 LEU A O 1
ATOM 1388 N N . ASN A 1 176 ? -10.427 16.648 12.871 1.00 83.25 176 ASN A N 1
ATOM 1389 C CA . ASN A 1 176 ? -11.046 15.482 12.228 1.00 83.25 176 ASN A CA 1
ATOM 1390 C C . ASN A 1 176 ? -11.882 15.854 10.999 1.00 83.25 176 ASN A C 1
ATOM 1392 O O . ASN A 1 176 ? -11.920 15.092 10.036 1.00 83.25 176 ASN A O 1
ATOM 1396 N N . TRP A 1 177 ? -12.540 17.015 11.018 1.00 82.25 177 TRP A N 1
ATOM 1397 C CA . TRP A 1 177 ? -13.293 17.508 9.867 1.00 82.25 177 TRP A CA 1
ATOM 1398 C C . TRP A 1 177 ? -12.362 17.877 8.706 1.00 82.25 177 TRP A C 1
ATOM 1400 O O . TRP A 1 177 ? -12.605 17.472 7.572 1.00 82.25 177 TRP A O 1
ATOM 1410 N N . PHE A 1 178 ? -11.259 18.570 9.001 1.00 85.94 178 PHE A N 1
ATOM 1411 C CA . PHE A 1 178 ? -10.225 18.921 8.031 1.00 85.94 178 PHE A CA 1
ATOM 1412 C C . PHE A 1 178 ? -9.575 17.675 7.415 1.00 85.94 178 PHE A C 1
ATOM 1414 O O . PHE A 1 178 ? -9.527 17.562 6.195 1.00 85.94 178 PHE A O 1
ATOM 1421 N N . LEU A 1 179 ? -9.148 16.704 8.232 1.00 82.75 179 LEU A N 1
ATOM 1422 C CA . LEU A 1 179 ? -8.580 15.433 7.757 1.00 82.75 179 LEU A CA 1
ATOM 1423 C C . LEU A 1 179 ? -9.570 14.630 6.905 1.00 82.75 179 LEU A C 1
ATOM 1425 O O . LEU A 1 179 ? -9.187 14.084 5.871 1.00 82.75 179 LEU A O 1
ATOM 1429 N N . GLY A 1 180 ? -10.846 14.595 7.302 1.00 83.44 180 GLY A N 1
ATOM 1430 C CA . GLY A 1 180 ? -11.900 13.937 6.532 1.00 83.44 180 GLY A CA 1
ATOM 1431 C C . GLY A 1 180 ? -12.122 14.587 5.166 1.00 83.44 180 GLY A C 1
ATOM 1432 O O . GLY A 1 180 ? -12.156 13.891 4.150 1.00 83.44 180 GLY A O 1
ATOM 1433 N N . LEU A 1 181 ? -12.218 15.919 5.125 1.00 85.56 181 LEU A N 1
ATOM 1434 C CA . LEU A 1 181 ? -12.392 16.674 3.884 1.00 85.56 181 LEU A CA 1
ATOM 1435 C C . LEU A 1 181 ? -11.166 16.555 2.971 1.00 85.56 181 LEU A C 1
ATOM 1437 O O . LEU A 1 181 ? -11.317 16.325 1.775 1.00 85.56 181 LEU A O 1
ATOM 1441 N N . LEU A 1 182 ? -9.962 16.649 3.537 1.00 85.50 182 LEU A N 1
ATOM 1442 C CA . LEU A 1 182 ? -8.703 16.488 2.814 1.00 85.50 182 LEU A CA 1
ATOM 1443 C C . LEU A 1 182 ? -8.603 15.089 2.197 1.00 85.50 182 LEU A C 1
ATOM 1445 O O . LEU A 1 182 ? -8.264 14.965 1.024 1.00 85.50 182 LEU A O 1
ATOM 1449 N N . GLY A 1 183 ? -8.960 14.040 2.946 1.00 83.12 183 GLY A N 1
ATOM 1450 C CA . GLY A 1 183 ? -8.981 12.668 2.435 1.00 83.12 183 GLY A CA 1
ATOM 1451 C C . GLY A 1 183 ? -9.943 12.483 1.257 1.00 83.12 183 GLY A C 1
ATOM 1452 O O . GLY A 1 183 ? -9.594 11.828 0.274 1.00 83.12 183 GLY A O 1
ATOM 1453 N N . MET A 1 184 ? -11.130 13.097 1.312 1.00 84.94 184 MET A N 1
ATOM 1454 C CA . MET A 1 184 ? -12.073 13.081 0.186 1.00 84.94 184 MET A CA 1
ATOM 1455 C C . MET A 1 184 ? -11.577 13.912 -1.004 1.00 84.94 184 MET A C 1
ATOM 1457 O O . MET A 1 184 ? -11.703 13.473 -2.144 1.00 84.94 184 MET A O 1
ATOM 1461 N N . GLY A 1 185 ? -10.965 15.072 -0.750 1.00 85.31 185 GLY A N 1
ATOM 1462 C CA . GLY A 1 185 ? -10.375 15.920 -1.785 1.00 85.31 185 GLY A CA 1
ATOM 1463 C C . GLY A 1 185 ? -9.246 15.218 -2.540 1.00 85.31 185 GLY A C 1
ATOM 1464 O O . GLY A 1 185 ? -9.260 15.180 -3.767 1.00 85.31 185 GLY A O 1
ATOM 1465 N N . LEU A 1 186 ? -8.310 14.586 -1.824 1.00 84.31 186 LEU A N 1
ATOM 1466 C CA . LEU A 1 186 ? -7.224 13.811 -2.433 1.00 84.31 186 LEU A CA 1
ATOM 1467 C C . LEU A 1 186 ? -7.746 12.636 -3.266 1.00 84.31 186 LEU A C 1
ATOM 1469 O O . LEU A 1 186 ? -7.223 12.374 -4.347 1.00 84.31 186 LEU A O 1
ATOM 1473 N N . SER A 1 187 ? -8.788 11.949 -2.792 1.00 85.69 187 SER A N 1
ATOM 1474 C CA . SER A 1 187 ? -9.440 10.881 -3.554 1.00 85.69 187 SER A CA 1
ATOM 1475 C C . SER A 1 187 ? -10.027 11.402 -4.868 1.00 85.69 187 SER A C 1
ATOM 1477 O O . SER A 1 187 ? -9.756 10.827 -5.919 1.00 85.69 187 SER A O 1
ATOM 1479 N N . ALA A 1 188 ? -10.744 12.531 -4.837 1.00 84.19 188 ALA A N 1
ATOM 1480 C CA . ALA A 1 188 ? -11.304 13.147 -6.038 1.00 84.19 188 ALA A CA 1
ATOM 1481 C C . ALA A 1 188 ? -10.214 13.570 -7.036 1.00 84.19 188 ALA A C 1
ATOM 1483 O O . ALA A 1 188 ? -10.345 13.302 -8.229 1.00 84.19 188 ALA A O 1
ATOM 1484 N N . ILE A 1 189 ? -9.116 14.163 -6.552 1.00 85.31 189 ILE A N 1
ATOM 1485 C CA . ILE A 1 189 ? -7.970 14.547 -7.390 1.00 85.31 189 ILE A CA 1
ATOM 1486 C C . ILE A 1 189 ? -7.346 13.316 -8.051 1.00 85.31 189 ILE A C 1
ATOM 1488 O O . ILE A 1 189 ? -7.070 13.342 -9.245 1.00 85.31 189 ILE A O 1
ATOM 1492 N N . LEU A 1 190 ? -7.150 12.222 -7.311 1.00 82.44 190 LEU A N 1
ATOM 1493 C CA . LEU A 1 190 ? -6.553 11.000 -7.858 1.00 82.44 190 LEU A CA 1
ATOM 1494 C C . LEU A 1 190 ? -7.473 10.275 -8.836 1.00 82.44 190 LEU A C 1
ATOM 1496 O O . LEU A 1 190 ? -6.993 9.717 -9.819 1.00 82.44 190 LEU A O 1
ATOM 1500 N N . ILE A 1 191 ? -8.785 10.311 -8.609 1.00 82.94 191 ILE A N 1
ATOM 1501 C CA . ILE A 1 191 ? -9.764 9.795 -9.568 1.00 82.94 191 ILE A CA 1
ATOM 1502 C C . ILE A 1 191 ? -9.738 10.643 -10.844 1.00 82.94 191 ILE A C 1
ATOM 1504 O O . ILE A 1 191 ? -9.648 10.084 -11.933 1.00 82.94 191 ILE A O 1
ATOM 1508 N N . ALA A 1 192 ? -9.745 11.974 -10.727 1.00 82.88 192 ALA A N 1
ATOM 1509 C CA . ALA A 1 192 ? -9.656 12.877 -11.872 1.00 82.88 192 ALA A CA 1
ATOM 1510 C C . ALA A 1 192 ? -8.342 12.693 -12.649 1.00 82.88 192 ALA A C 1
ATOM 1512 O O . ALA A 1 192 ? -8.365 12.608 -13.873 1.00 82.88 192 ALA A O 1
ATOM 1513 N N . ALA A 1 193 ? -7.213 12.552 -11.949 1.00 79.31 193 ALA A N 1
ATOM 1514 C CA . ALA A 1 193 ? -5.917 12.262 -12.554 1.00 79.31 193 ALA A CA 1
ATOM 1515 C C . ALA A 1 193 ? -5.902 10.888 -13.241 1.00 79.31 193 ALA A C 1
ATOM 1517 O O . ALA A 1 193 ? -5.416 10.771 -14.360 1.00 79.31 193 ALA A O 1
ATOM 1518 N N . GLY A 1 194 ? -6.474 9.856 -12.613 1.00 77.56 194 GLY A N 1
ATOM 1519 C CA . GLY A 1 194 ? -6.589 8.527 -13.213 1.00 77.56 194 GLY A CA 1
ATOM 1520 C C . GLY A 1 194 ? -7.446 8.536 -14.479 1.00 77.56 194 GLY A C 1
ATOM 1521 O O . GLY A 1 194 ? -7.057 7.945 -15.480 1.00 77.56 194 GLY A O 1
ATOM 1522 N N . ILE A 1 195 ? -8.569 9.260 -14.470 1.00 79.00 195 ILE A N 1
ATOM 1523 C CA . ILE A 1 195 ? -9.422 9.452 -15.651 1.00 79.00 195 ILE A CA 1
ATOM 1524 C C . ILE A 1 195 ? -8.669 10.224 -16.739 1.00 79.00 195 ILE A C 1
ATOM 1526 O O . ILE A 1 195 ? -8.691 9.803 -17.890 1.00 79.00 195 ILE A O 1
ATOM 1530 N N . TYR A 1 196 ? -7.962 11.300 -16.387 1.00 77.94 196 TYR A N 1
ATOM 1531 C CA . TYR A 1 196 ? -7.157 12.074 -17.333 1.00 77.94 196 TYR A CA 1
ATOM 1532 C C . TYR A 1 196 ? -6.084 11.208 -17.999 1.00 77.94 196 TYR A C 1
ATOM 1534 O O . TYR A 1 196 ? -5.977 11.213 -19.216 1.00 77.94 196 TYR A O 1
ATOM 1542 N N . VAL A 1 197 ? -5.355 10.394 -17.228 1.00 70.81 197 VAL A N 1
ATOM 1543 C CA . VAL A 1 197 ? -4.349 9.467 -17.768 1.00 70.81 197 VAL A CA 1
ATOM 1544 C C . VAL A 1 197 ? -4.992 8.413 -18.667 1.00 70.81 197 VAL A C 1
ATOM 1546 O O . VAL A 1 197 ? -4.438 8.099 -19.710 1.00 70.81 197 VAL A O 1
ATOM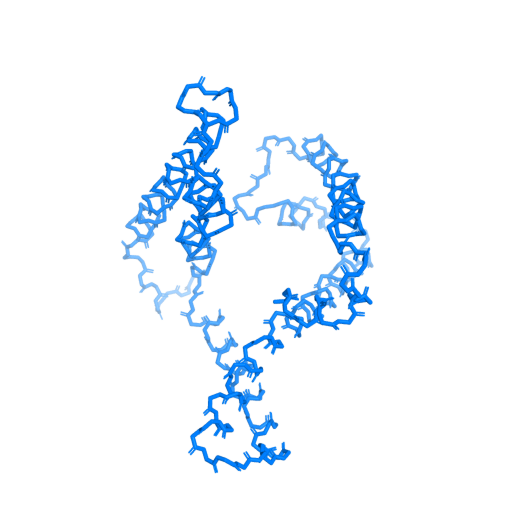 1549 N N . ILE A 1 198 ? -6.161 7.874 -18.315 1.00 71.56 198 ILE A N 1
ATOM 1550 C CA . ILE A 1 198 ? -6.871 6.906 -19.168 1.00 71.56 198 ILE A CA 1
ATOM 1551 C C . ILE A 1 198 ? -7.330 7.551 -20.484 1.00 71.56 198 ILE A C 1
ATOM 1553 O O . ILE A 1 198 ? -7.311 6.881 -21.510 1.00 71.56 198 ILE A O 1
ATOM 1557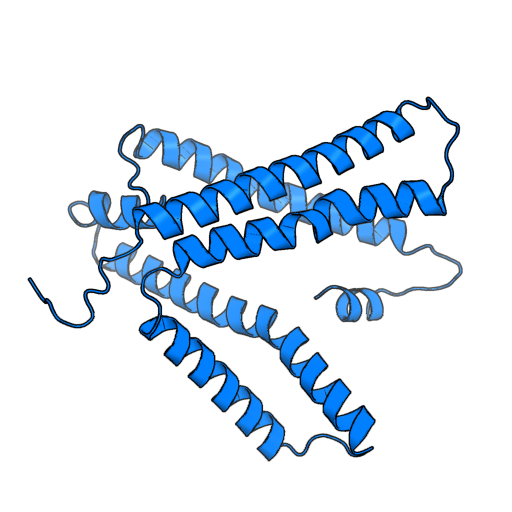 N N . ILE A 1 199 ? -7.726 8.827 -20.464 1.00 71.19 199 ILE A N 1
ATOM 1558 C CA . ILE A 1 199 ? -8.133 9.580 -21.660 1.00 71.19 199 ILE A CA 1
ATOM 1559 C C . ILE A 1 199 ? -6.917 9.936 -22.523 1.00 71.19 199 ILE A C 1
ATOM 1561 O O . ILE A 1 199 ? -6.967 9.744 -23.730 1.00 71.19 199 ILE A O 1
ATOM 1565 N N . ASP A 1 200 ? -5.825 10.397 -21.915 1.00 67.44 200 ASP A N 1
ATOM 1566 C CA . ASP A 1 200 ? -4.577 10.771 -22.597 1.00 67.44 200 ASP A CA 1
ATOM 1567 C C . ASP A 1 200 ? -3.840 9.547 -23.175 1.00 67.44 200 ASP A C 1
ATOM 1569 O O . ASP A 1 200 ? -3.314 9.581 -24.281 1.00 67.44 200 ASP A O 1
ATOM 1573 N N . THR A 1 201 ? -3.896 8.411 -22.473 1.00 61.94 201 THR A N 1
ATOM 1574 C CA . THR A 1 201 ? -3.437 7.097 -22.974 1.00 61.94 201 THR A CA 1
ATOM 1575 C C . THR A 1 201 ? -4.506 6.423 -23.861 1.00 61.94 201 THR A C 1
ATOM 1577 O O . THR A 1 201 ? -4.308 5.330 -24.396 1.00 61.94 201 THR A O 1
ATOM 1580 N N . GLY A 1 202 ? -5.683 7.037 -23.987 1.00 50.00 202 GLY A N 1
ATOM 1581 C CA . GLY A 1 202 ? -6.871 6.469 -24.605 1.00 50.00 202 GLY A CA 1
ATOM 1582 C C . GLY A 1 202 ? -6.807 6.510 -26.128 1.00 50.00 202 GLY A C 1
ATOM 1583 O O . GLY A 1 202 ? -6.966 7.564 -26.730 1.00 50.00 202 GLY A O 1
ATOM 1584 N N . ILE A 1 203 ? -6.714 5.318 -26.728 1.00 45.44 203 ILE A N 1
ATOM 1585 C CA . ILE A 1 203 ? -6.709 4.994 -28.172 1.00 45.44 203 ILE A CA 1
ATOM 1586 C C . ILE A 1 203 ? -5.307 4.833 -28.797 1.00 45.44 203 ILE A C 1
ATOM 1588 O O . ILE A 1 203 ? -5.122 5.014 -29.991 1.00 45.44 203 ILE A O 1
ATOM 1592 N N . GLU A 1 204 ? -4.331 4.302 -28.064 1.00 44.69 204 GLU A N 1
ATOM 1593 C CA . GLU A 1 204 ? -3.430 3.321 -28.688 1.00 44.69 204 GLU A CA 1
ATOM 1594 C C . GLU A 1 204 ? -3.741 1.941 -28.130 1.00 44.69 204 GLU A C 1
ATOM 1596 O O . GLU A 1 204 ? -3.023 1.353 -27.323 1.00 44.69 204 GLU A O 1
ATOM 1601 N N . VAL A 1 205 ? -4.856 1.390 -28.608 1.00 45.16 205 VAL A N 1
ATOM 1602 C CA . VAL A 1 205 ? -5.108 -0.050 -28.582 1.00 45.16 205 VAL A CA 1
ATOM 1603 C C . VAL A 1 205 ? -4.127 -0.691 -29.575 1.00 45.16 205 VAL A C 1
ATOM 1605 O O . VAL A 1 205 ? -4.520 -1.246 -30.597 1.00 45.16 205 VAL A O 1
ATOM 1608 N N . SER A 1 206 ? -2.824 -0.584 -29.304 1.00 42.19 206 SER A N 1
ATOM 1609 C CA . SER A 1 206 ? -1.746 -1.255 -30.031 1.00 42.19 206 SER A CA 1
ATOM 1610 C C . SER A 1 206 ? -1.742 -2.734 -29.641 1.00 42.19 206 SER A C 1
ATOM 1612 O O . SER A 1 206 ? -0.759 -3.282 -29.163 1.00 42.19 206 SER A O 1
ATOM 1614 N N . PHE A 1 207 ? -2.873 -3.405 -29.866 1.00 49.88 207 PHE A N 1
ATOM 1615 C CA . PHE A 1 207 ? -2.967 -4.862 -29.868 1.00 49.88 207 PHE A CA 1
ATOM 1616 C C . PHE A 1 207 ? -2.205 -5.472 -31.067 1.00 49.88 207 PHE A C 1
ATOM 1618 O O . PHE A 1 207 ? -2.076 -6.689 -31.129 1.00 49.88 207 PHE A O 1
ATOM 1625 N N . PHE A 1 208 ? -1.690 -4.660 -32.012 1.00 41.12 208 PHE A N 1
ATOM 1626 C CA . PHE A 1 208 ? -1.127 -5.139 -33.285 1.00 41.12 208 PHE A CA 1
ATOM 1627 C C . PHE A 1 208 ? 0.017 -4.306 -33.912 1.00 41.12 208 PHE A C 1
ATOM 1629 O O . PHE A 1 208 ? 0.122 -4.268 -35.136 1.00 41.12 208 PHE A O 1
ATOM 1636 N N . LYS A 1 209 ? 0.917 -3.663 -33.151 1.00 31.94 209 LYS A N 1
ATOM 1637 C CA . LYS A 1 209 ? 2.171 -3.145 -33.750 1.00 31.94 209 LYS A CA 1
ATOM 1638 C C . LYS A 1 209 ? 3.395 -3.336 -32.849 1.00 31.94 209 LYS A C 1
ATOM 1640 O O . LYS A 1 209 ? 3.565 -2.570 -31.906 1.00 31.94 209 LYS A O 1
ATOM 1645 N N . PRO A 1 210 ? 4.260 -4.323 -33.147 1.00 42.38 210 PRO A N 1
ATOM 1646 C CA . PRO A 1 210 ? 5.630 -4.328 -32.665 1.00 42.38 210 PRO A CA 1
ATOM 1647 C C . PRO A 1 210 ? 6.469 -3.392 -33.551 1.00 42.38 210 PRO A C 1
ATOM 1649 O O . PRO A 1 210 ? 6.489 -3.552 -34.773 1.00 42.38 210 PRO A O 1
ATOM 1652 N N . HIS A 1 211 ? 7.163 -2.438 -32.939 1.00 35.91 211 HIS A N 1
ATOM 1653 C CA . HIS A 1 211 ? 8.354 -1.810 -33.509 1.00 35.91 211 HIS A CA 1
ATOM 1654 C C . HIS A 1 211 ? 9.484 -1.930 -32.494 1.00 35.91 211 HIS A C 1
ATOM 1656 O O . HIS A 1 211 ? 9.225 -1.638 -31.305 1.00 35.91 211 HIS A O 1
#

Secondary structure (DSSP, 8-state):
-HHHHHHSS--BTTB-THHHHHHHHHHHHHHHHHHHHHHHHHHHHHHTT---TT-HHHHHHHHHTTTS-HHHHHHHHHHHHHHHHHHHHHHHHHHHHHHHHHHHHHH-SPPPHHHHHHHHHHHHHHHHHHHHH-TTHHHHHHHHHHHHTHHHHHHHHHHHHHHH-PPTT-HHHHHHHHHHHHHHHHHHHHHHHHHHHHHHTTT---SS---

Foldseek 3Di:
DPPVVVVPPPDDPVDDPVVVVVVVVVVVVVVVCVVVVVCVVVLCVVQPPNADPVGSVVVCCVPVVVPDDPVVVVVVVVVVVVVVVVVCVVVCVVVLVVVQVVCCVVVVDGDDPVNSVVVVVVVVVVVVVCVVVCPPVVLVVLLVCLVCQLVVFQVVLVVCCVVVVDPPPDPSNVVSVVRNVVSNVSSVVSNVVSVVVCVVVPPPPPPDDDD

Radius of gyration: 22.61 Å; chains: 1; bounding box: 52×54×66 Å